Protein AF-A0A933TCG8-F1 (afdb_monomer)

Radius of gyration: 51.06 Å; Cα contacts (8 Å, |Δi|>4): 301; c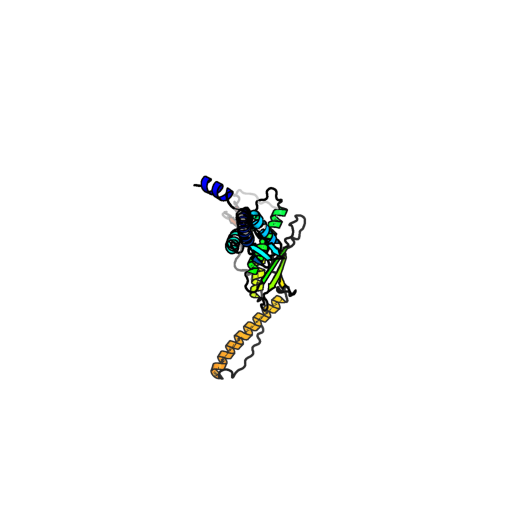hains: 1; bounding box: 97×64×185 Å

Nearest PDB structures (foldseek):
  8wkq-assembly1_UI  TM=6.094E-01  e=8.989E-19  Salmonella enterica subsp. enterica serovar Typhimurium str. LT2
  7cgo-assembly1_Da  TM=9.514E-01  e=3.133E-13  Salmonella enterica subsp. enterica serovar Typhimurium str. LT2
  8wkq-assembly1_WO  TM=9.595E-01  e=6.129E-12  Salmonella enterica subsp. enterica serovar Typhimurium str. LT2
  7nvg-assembly1_B1  TM=6.850E-01  e=1.813E-14  Salmonella enterica subsp. enterica serovar Typhimurium
  7cik-assembly1_B  TM=5.558E-01  e=2.446E-13  Aquifex aeolicus VF5

Sequence (328 aa):
MAADIIENIKAWPLKRKLSLVFVILLSVALMSGIMLWSQRLDFQVLYSNLGQEDAGQVVTKLKEMKIPYKVEGNIIYVPSNRVYELRLELAAQGIPQGGGVGFEIFDKTQIGVTEFVQRLNYIRAIQGELTRTIRQLSEVEQARVHIAIPERTIFTEKEEKPTASIVLKLRAGRVLNQGQIGGIVHLVSSSVEGLQPQNITVIDNMGNLLSMPAAGDAVADSKQLEYQKSVDKEYESKLQSMLEGIVGRGKAIIRVATKINFTQIERTEEKFDPDTIAVKNEQRTQEKSIGASTGGVPGVLSNQPGQQPAQTGGSSPLSQRQSENINY

Solvent-accessible surface area (backbone atoms only — not comparable to full-atom values): 20193 Å² total; per-residue (Å²): 112,76,67,62,54,56,55,57,59,68,72,47,60,70,69,59,51,52,49,51,53,50,51,51,54,49,49,52,51,49,53,52,50,52,56,63,61,70,64,68,75,56,69,35,78,64,49,68,82,48,53,74,66,42,46,50,52,53,51,52,49,36,55,74,70,69,49,72,70,48,77,58,91,50,32,37,28,28,43,58,92,44,40,69,60,49,51,53,56,35,47,75,69,50,45,68,62,77,75,63,64,29,65,70,68,66,75,60,83,68,86,87,72,50,72,69,56,53,51,53,51,51,53,43,13,51,30,17,47,52,19,52,58,56,33,68,39,90,51,34,68,41,51,44,49,47,77,50,74,66,83,91,56,98,86,53,95,69,81,72,68,29,37,35,43,35,44,33,34,61,37,92,96,51,79,84,51,71,68,56,51,51,49,53,43,49,56,54,26,74,74,36,88,76,28,48,60,68,43,42,44,35,30,38,78,88,72,47,74,71,47,76,57,70,53,89,54,69,52,59,52,52,52,50,51,51,50,46,52,53,53,23,52,52,51,32,52,53,54,47,60,60,48,31,77,74,68,37,82,88,69,73,87,76,86,58,85,74,89,80,82,85,78,84,81,86,81,88,84,85,83,83,67,87,82,66,78,76,69,60,67,48,79,49,76,51,75,54,76,69,71,88,82,82,83,75,83,90,54,87,80,81,78,56,92,90,69,84,76,84,85,71,95,69,84,79,68,64,70,54,75,50,78,48,79,49,76,106

Structure (mmCIF, N/CA/C/O backbone):
data_AF-A0A933TCG8-F1
#
_entry.id   AF-A0A933TCG8-F1
#
loop_
_atom_site.group_PDB
_atom_site.id
_atom_site.type_symbol
_atom_site.label_atom_id
_atom_site.label_alt_id
_atom_site.label_comp_id
_atom_site.label_asym_id
_atom_site.label_entity_id
_atom_site.label_seq_id
_atom_site.pdbx_PDB_ins_code
_atom_site.Cartn_x
_atom_site.Cartn_y
_atom_site.Cartn_z
_atom_site.occupancy
_atom_site.B_iso_or_equiv
_atom_site.auth_seq_id
_atom_site.auth_comp_id
_atom_site.auth_asym_id
_atom_site.auth_atom_id
_atom_site.pdbx_PDB_model_num
ATOM 1 N N . MET A 1 1 ? 59.584 -12.322 -57.882 1.00 54.41 1 MET A N 1
ATOM 2 C CA . MET A 1 1 ? 58.159 -12.724 -57.799 1.00 54.41 1 MET A CA 1
ATOM 3 C C . MET A 1 1 ? 57.195 -11.544 -57.750 1.00 54.41 1 MET A C 1
ATOM 5 O O . MET A 1 1 ? 56.401 -11.447 -58.669 1.00 54.41 1 MET A O 1
ATOM 9 N N . ALA A 1 2 ? 57.226 -10.632 -56.765 1.00 53.91 2 ALA A N 1
ATOM 10 C CA . ALA A 1 2 ? 56.310 -9.473 -56.777 1.00 53.91 2 ALA A CA 1
ATOM 11 C C . ALA A 1 2 ? 56.653 -8.432 -57.869 1.00 53.91 2 ALA A C 1
ATOM 13 O O . ALA A 1 2 ? 55.753 -7.864 -58.480 1.00 53.91 2 ALA A O 1
ATOM 14 N N . ALA A 1 3 ? 57.945 -8.227 -58.156 1.00 57.34 3 ALA A N 1
ATOM 15 C CA . ALA A 1 3 ? 58.404 -7.301 -59.197 1.00 57.34 3 ALA A CA 1
ATOM 16 C C . ALA A 1 3 ? 58.059 -7.780 -60.625 1.00 57.34 3 ALA A C 1
ATOM 18 O O . ALA A 1 3 ? 57.578 -6.987 -61.432 1.00 57.34 3 ALA A O 1
ATOM 19 N N . ASP A 1 4 ? 58.187 -9.085 -60.897 1.00 58.81 4 ASP A N 1
ATOM 20 C CA . ASP A 1 4 ? 57.898 -9.687 -62.213 1.00 58.81 4 ASP A CA 1
ATOM 21 C C . ASP A 1 4 ? 56.414 -9.575 -62.605 1.00 58.81 4 ASP A C 1
ATOM 23 O O . ASP A 1 4 ? 56.064 -9.432 -63.776 1.00 58.81 4 ASP A O 1
ATOM 27 N N . ILE A 1 5 ? 55.516 -9.598 -61.615 1.00 61.19 5 ILE A N 1
ATOM 28 C CA . ILE A 1 5 ? 54.070 -9.454 -61.826 1.00 61.19 5 ILE A CA 1
ATOM 29 C C . ILE A 1 5 ? 53.731 -8.016 -62.253 1.00 61.19 5 ILE A C 1
ATOM 31 O O . ILE A 1 5 ? 52.882 -7.813 -63.120 1.00 61.19 5 ILE A O 1
ATOM 35 N N . ILE A 1 6 ? 54.421 -7.016 -61.698 1.00 63.69 6 ILE A N 1
ATOM 36 C CA . ILE A 1 6 ? 54.181 -5.594 -61.988 1.00 63.69 6 ILE A CA 1
ATOM 37 C C . ILE A 1 6 ? 54.679 -5.226 -63.396 1.00 63.69 6 ILE A C 1
ATOM 39 O O . ILE A 1 6 ? 53.997 -4.488 -64.114 1.00 63.69 6 ILE A O 1
ATOM 43 N N . GLU A 1 7 ? 55.816 -5.777 -63.835 1.00 63.31 7 GLU A N 1
ATOM 44 C CA . GLU A 1 7 ? 56.313 -5.593 -65.208 1.00 63.31 7 GLU A CA 1
ATOM 45 C C . GLU A 1 7 ? 55.416 -6.269 -66.253 1.00 63.31 7 GLU A C 1
ATOM 47 O O . GLU A 1 7 ? 55.088 -5.658 -67.275 1.00 63.31 7 GLU A O 1
ATOM 52 N N . ASN A 1 8 ? 54.918 -7.476 -65.967 1.00 63.00 8 ASN A N 1
ATOM 53 C CA . ASN A 1 8 ? 54.029 -8.206 -66.873 1.00 63.00 8 ASN A CA 1
ATOM 54 C C . ASN A 1 8 ? 52.657 -7.511 -67.032 1.00 63.00 8 ASN A C 1
ATOM 56 O O . ASN A 1 8 ? 52.091 -7.465 -68.124 1.00 63.00 8 ASN A O 1
ATOM 60 N N . ILE A 1 9 ? 52.158 -6.857 -65.975 1.00 59.84 9 ILE A N 1
ATOM 61 C CA . ILE A 1 9 ? 50.949 -6.013 -66.023 1.00 59.84 9 ILE A CA 1
ATOM 62 C C . ILE A 1 9 ? 51.174 -4.758 -66.885 1.00 59.84 9 ILE A C 1
ATOM 64 O O . ILE A 1 9 ? 50.248 -4.280 -67.548 1.00 59.84 9 ILE A O 1
ATOM 68 N N . LYS A 1 10 ? 52.403 -4.223 -66.939 1.00 63.19 10 LYS A N 1
ATOM 69 C CA . LYS A 1 10 ? 52.748 -3.037 -67.741 1.00 63.19 10 LYS A CA 1
ATOM 70 C C . LYS A 1 10 ? 52.840 -3.338 -69.245 1.00 63.19 10 LYS A C 1
ATOM 72 O O . LYS A 1 10 ? 52.592 -2.424 -70.033 1.00 63.19 10 LYS A O 1
ATOM 77 N N . ALA A 1 11 ? 53.079 -4.586 -69.647 1.00 66.94 11 ALA A N 1
ATOM 78 C CA . ALA A 1 11 ? 53.127 -5.022 -71.049 1.00 66.94 11 ALA A CA 1
ATOM 79 C C . ALA A 1 11 ? 51.745 -5.316 -71.678 1.00 66.94 11 ALA A C 1
ATOM 81 O O . ALA A 1 11 ? 51.647 -5.599 -72.872 1.00 66.94 11 ALA A O 1
ATOM 82 N N . TRP A 1 12 ? 50.653 -5.252 -70.906 1.00 69.00 12 TRP A N 1
ATOM 83 C CA . TRP A 1 12 ? 49.318 -5.587 -71.411 1.00 69.00 12 TRP A CA 1
ATOM 84 C C . TRP A 1 12 ? 48.666 -4.475 -72.251 1.00 69.00 12 TRP A C 1
ATOM 86 O O . TRP A 1 12 ? 48.830 -3.287 -71.940 1.00 69.00 12 TRP A O 1
ATOM 96 N N . PRO A 1 13 ? 47.866 -4.841 -73.279 1.00 75.00 13 PRO A N 1
ATOM 97 C CA . PRO A 1 13 ? 47.115 -3.883 -74.085 1.00 75.00 13 PRO A CA 1
ATOM 98 C C . PRO A 1 13 ? 46.191 -3.049 -73.192 1.00 75.00 13 PRO A C 1
ATOM 100 O O . PRO A 1 13 ? 45.610 -3.571 -72.239 1.00 75.00 13 PRO A O 1
ATOM 103 N N . LEU A 1 14 ? 46.021 -1.762 -73.518 1.00 72.31 14 LEU A N 1
ATOM 104 C CA . LEU A 1 14 ? 45.307 -0.772 -72.692 1.00 72.31 14 LEU A CA 1
ATOM 105 C C . LEU A 1 14 ? 43.940 -1.276 -72.178 1.00 72.31 14 LEU A C 1
ATOM 107 O O . LEU A 1 14 ? 43.574 -1.036 -71.031 1.00 72.31 14 LEU A O 1
ATOM 111 N N . LYS A 1 15 ? 43.230 -2.059 -73.005 1.00 75.81 15 LYS A N 1
ATOM 112 C CA . LYS A 1 15 ? 41.932 -2.678 -72.689 1.00 75.81 15 LYS A CA 1
ATOM 113 C C . LYS A 1 15 ? 41.989 -3.670 -71.512 1.00 75.81 15 LYS A C 1
ATOM 115 O O . LYS A 1 15 ? 41.073 -3.680 -70.699 1.00 75.81 15 LYS A O 1
ATOM 120 N N . ARG A 1 16 ? 43.063 -4.466 -71.384 1.00 75.38 16 ARG A N 1
ATOM 121 C CA . ARG A 1 16 ? 43.252 -5.435 -70.279 1.00 75.38 16 ARG A CA 1
ATOM 122 C C . ARG A 1 16 ? 43.656 -4.762 -68.964 1.00 75.38 16 ARG A C 1
ATOM 124 O O . ARG A 1 16 ? 43.291 -5.237 -67.895 1.00 75.38 16 ARG A O 1
ATOM 131 N N . LYS A 1 17 ? 44.374 -3.636 -69.028 1.00 76.50 17 LYS A N 1
ATOM 132 C CA . LYS A 1 17 ? 44.676 -2.816 -67.841 1.00 76.50 17 LYS A CA 1
ATOM 133 C C . LYS A 1 17 ? 43.412 -2.154 -67.294 1.00 76.50 17 LYS A C 1
ATOM 135 O O . LYS A 1 17 ? 43.170 -2.213 -66.093 1.00 76.50 17 LYS A O 1
ATOM 140 N N . LEU A 1 18 ? 42.581 -1.596 -68.180 1.00 80.19 18 LEU A N 1
ATOM 141 C CA . LEU A 1 18 ? 41.300 -1.001 -67.794 1.00 80.19 18 LEU A CA 1
ATOM 142 C C . LEU A 1 18 ? 40.348 -2.041 -67.181 1.00 80.19 18 LEU A C 1
ATOM 144 O O . LEU A 1 18 ? 39.716 -1.757 -66.168 1.00 80.19 18 LEU A O 1
ATOM 148 N N . SER A 1 19 ? 40.283 -3.256 -67.745 1.00 80.56 19 SER A N 1
ATOM 149 C CA . SER A 1 19 ? 39.438 -4.325 -67.197 1.00 80.56 19 SER A CA 1
ATOM 150 C C . SER A 1 19 ? 39.900 -4.787 -65.815 1.00 80.56 19 SER A C 1
ATOM 152 O O . SER A 1 19 ? 39.065 -5.060 -64.962 1.00 80.56 19 SER A O 1
ATOM 154 N N . LEU A 1 20 ? 41.212 -4.854 -65.563 1.00 84.50 20 LEU A N 1
ATOM 155 C CA . LEU A 1 20 ? 41.735 -5.288 -64.266 1.00 84.50 20 LEU A CA 1
ATOM 156 C C . LEU A 1 20 ? 41.499 -4.230 -63.177 1.00 84.50 20 LEU A C 1
ATOM 158 O O . LEU A 1 20 ? 41.064 -4.575 -62.081 1.00 84.50 20 LEU A O 1
ATOM 162 N N . VAL A 1 21 ? 41.680 -2.942 -63.497 1.00 85.88 21 VAL A N 1
ATOM 163 C CA . VAL A 1 21 ? 41.313 -1.840 -62.590 1.00 85.88 21 VAL A CA 1
ATOM 164 C C . VAL A 1 21 ? 39.813 -1.861 -62.295 1.00 85.88 21 VAL A C 1
ATOM 166 O O . VAL A 1 21 ? 39.433 -1.757 -61.134 1.00 85.88 21 VAL A O 1
ATOM 169 N N . PHE A 1 22 ? 38.963 -2.069 -63.306 1.00 88.75 22 PHE A N 1
ATOM 170 C CA . PHE A 1 22 ? 37.513 -2.168 -63.120 1.00 88.75 22 PHE A CA 1
ATOM 171 C C . PHE A 1 22 ? 37.116 -3.335 -62.205 1.00 88.75 22 PHE A C 1
ATOM 173 O O . PHE A 1 22 ? 36.293 -3.152 -61.314 1.00 88.75 22 PHE A O 1
ATOM 180 N N . VAL A 1 23 ? 37.731 -4.512 -62.367 1.00 90.25 23 VAL A N 1
ATOM 181 C CA . VAL A 1 23 ? 37.466 -5.686 -61.515 1.00 90.25 23 VAL A CA 1
ATOM 182 C C . VAL A 1 23 ? 37.888 -5.439 -60.065 1.00 90.25 23 VAL A C 1
ATOM 184 O O . VAL A 1 23 ? 37.140 -5.783 -59.153 1.00 90.25 23 VAL A O 1
ATOM 187 N N . ILE A 1 24 ? 39.040 -4.802 -59.831 1.00 89.25 24 ILE A N 1
ATOM 188 C CA . ILE A 1 24 ? 39.478 -4.441 -58.473 1.00 89.25 24 ILE A CA 1
ATOM 189 C C . ILE A 1 24 ? 38.512 -3.429 -57.849 1.00 89.25 24 ILE A C 1
ATOM 191 O O . ILE A 1 24 ? 38.095 -3.601 -56.706 1.00 89.25 24 ILE A O 1
ATOM 195 N N . LEU A 1 25 ? 38.111 -2.402 -58.600 1.00 92.38 25 LEU A N 1
ATOM 196 C CA . LEU A 1 25 ? 37.200 -1.364 -58.114 1.00 92.38 25 LEU A CA 1
ATOM 197 C C . LEU A 1 25 ? 35.809 -1.941 -57.805 1.00 92.38 25 LEU A C 1
ATOM 199 O O . LEU A 1 25 ? 35.230 -1.626 -56.769 1.00 92.38 25 LEU A O 1
ATOM 203 N N . LEU A 1 26 ? 35.316 -2.859 -58.644 1.00 92.75 26 LEU A N 1
ATOM 204 C CA . LEU A 1 26 ? 34.067 -3.592 -58.429 1.00 92.75 26 LEU A CA 1
ATOM 205 C C . LEU A 1 26 ? 34.149 -4.524 -57.210 1.00 92.75 26 LEU A C 1
ATOM 207 O O . LEU A 1 26 ? 33.210 -4.586 -56.424 1.00 92.75 26 LEU A O 1
ATOM 211 N N . SER A 1 27 ? 35.277 -5.214 -57.024 1.00 91.12 27 SER A N 1
ATOM 212 C CA . SER A 1 27 ? 35.544 -6.064 -55.857 1.00 91.12 27 SER A CA 1
ATOM 213 C C . SER A 1 27 ? 35.531 -5.256 -54.561 1.00 91.12 27 SER A C 1
ATOM 215 O O . SER A 1 27 ? 34.900 -5.660 -53.587 1.00 91.12 27 SER A O 1
ATOM 217 N N . VAL A 1 28 ? 36.207 -4.104 -54.541 1.00 92.69 28 VAL A N 1
ATOM 218 C CA . VAL A 1 28 ? 36.216 -3.209 -53.375 1.00 92.69 28 VAL A CA 1
ATOM 219 C C . VAL A 1 28 ? 34.812 -2.660 -53.118 1.00 92.69 28 VAL A C 1
ATOM 221 O O . VAL A 1 28 ? 34.356 -2.693 -51.980 1.00 92.69 28 VAL A O 1
ATOM 224 N N . ALA A 1 29 ? 34.084 -2.250 -54.161 1.00 91.75 29 ALA A N 1
ATOM 225 C CA . ALA A 1 29 ? 32.706 -1.778 -54.032 1.00 91.75 29 ALA A CA 1
ATOM 226 C C . ALA A 1 29 ? 31.753 -2.861 -53.491 1.00 91.75 29 ALA A C 1
ATOM 228 O O . ALA A 1 29 ? 30.934 -2.570 -52.620 1.00 91.75 29 ALA A O 1
ATOM 229 N N . LEU A 1 30 ? 31.881 -4.111 -53.949 1.00 92.25 30 LEU A N 1
ATOM 230 C CA . LEU A 1 30 ? 31.107 -5.250 -53.443 1.00 92.25 30 LEU A CA 1
ATOM 231 C C . LEU A 1 30 ? 31.452 -5.575 -51.988 1.00 92.25 30 LEU A C 1
ATOM 233 O O . LEU A 1 30 ? 30.547 -5.748 -51.175 1.00 92.25 30 LEU A O 1
ATOM 237 N N . MET A 1 31 ? 32.741 -5.605 -51.638 1.00 89.06 31 MET A N 1
ATOM 238 C CA . MET A 1 31 ? 33.195 -5.855 -50.268 1.00 89.06 31 MET A CA 1
ATOM 239 C C . MET A 1 31 ? 32.680 -4.771 -49.310 1.00 89.06 31 MET A C 1
ATOM 241 O O . MET A 1 31 ? 32.126 -5.084 -48.257 1.00 89.06 31 MET A O 1
ATOM 245 N N . SER A 1 32 ? 32.788 -3.495 -49.695 1.00 87.62 32 SER A N 1
ATOM 246 C CA . SER A 1 32 ? 32.231 -2.375 -48.931 1.00 87.62 32 SER A CA 1
ATOM 247 C C . SER A 1 32 ? 30.706 -2.440 -48.846 1.00 87.62 32 SER A C 1
ATOM 249 O O . SER A 1 32 ? 30.150 -2.191 -47.780 1.00 87.62 32 SER A O 1
ATOM 251 N N . GLY A 1 33 ? 30.023 -2.826 -49.928 1.00 87.06 33 GLY A N 1
ATOM 252 C CA . GLY A 1 33 ? 28.572 -3.005 -49.947 1.00 87.06 33 GLY A CA 1
ATOM 253 C C . GLY A 1 33 ? 28.099 -4.074 -48.961 1.00 87.06 33 GLY A C 1
ATOM 254 O O . GLY A 1 33 ? 27.183 -3.824 -48.180 1.00 87.06 33 GLY A O 1
ATOM 255 N N . ILE A 1 34 ? 28.766 -5.230 -48.930 1.00 85.25 34 ILE A N 1
ATOM 256 C CA . ILE A 1 34 ? 28.463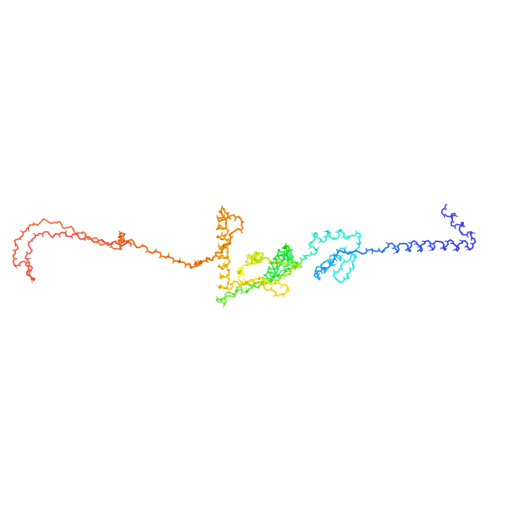 -6.326 -47.995 1.00 85.25 34 ILE A CA 1
ATOM 257 C C . ILE A 1 34 ? 28.760 -5.904 -46.553 1.00 85.25 34 ILE A C 1
ATOM 259 O O . ILE A 1 34 ? 27.958 -6.162 -45.655 1.00 85.25 34 ILE A O 1
ATOM 263 N N . MET A 1 35 ? 29.874 -5.208 -46.323 1.00 82.12 35 MET A N 1
ATOM 264 C CA . MET A 1 35 ? 30.260 -4.753 -44.989 1.00 82.12 35 MET A CA 1
ATOM 265 C C . MET A 1 35 ? 29.284 -3.709 -44.428 1.00 82.12 35 MET A C 1
ATOM 267 O O . MET A 1 35 ? 28.939 -3.770 -43.252 1.00 82.12 35 MET A O 1
ATOM 271 N N . LEU A 1 36 ? 28.780 -2.801 -45.269 1.00 79.31 36 LEU A N 1
ATOM 272 C CA . LEU A 1 36 ? 27.744 -1.836 -44.887 1.00 79.31 36 LEU A CA 1
ATOM 273 C C . LEU A 1 36 ? 26.382 -2.504 -44.668 1.00 79.31 36 LEU A C 1
ATOM 275 O O . LEU A 1 36 ? 25.628 -2.095 -43.786 1.00 79.31 36 LEU A O 1
ATOM 279 N N . TRP A 1 37 ? 26.059 -3.548 -45.435 1.00 74.75 37 TRP A N 1
ATOM 280 C CA . TRP A 1 37 ? 24.807 -4.286 -45.262 1.00 74.75 37 TRP A CA 1
ATOM 281 C C . TRP A 1 37 ? 24.807 -5.138 -43.985 1.00 74.75 37 TRP A C 1
ATOM 283 O O . TRP A 1 37 ? 23.790 -5.215 -43.299 1.00 74.75 37 TRP A O 1
ATOM 293 N N . SER A 1 38 ? 25.966 -5.685 -43.608 1.00 71.81 38 SER A N 1
ATOM 294 C CA . SER A 1 38 ? 26.150 -6.488 -42.393 1.00 71.81 38 SER A CA 1
ATOM 295 C C . SER A 1 38 ? 26.120 -5.681 -41.086 1.00 71.81 38 SER A C 1
ATOM 297 O O . SER A 1 38 ? 26.077 -6.280 -40.015 1.00 71.81 38 SER A O 1
ATOM 299 N N . GLN A 1 39 ? 26.153 -4.346 -41.136 1.00 67.69 39 GLN A N 1
ATOM 300 C CA . GLN A 1 39 ? 26.143 -3.483 -39.944 1.00 67.69 39 GLN A CA 1
ATOM 301 C C . GLN A 1 39 ? 24.739 -3.062 -39.484 1.00 67.69 39 GLN A C 1
ATOM 303 O O . GLN A 1 39 ? 24.609 -2.214 -38.599 1.00 67.69 39 GLN A O 1
ATOM 308 N N . ARG A 1 40 ? 23.667 -3.626 -40.053 1.00 68.06 40 ARG A N 1
ATOM 309 C CA . ARG A 1 40 ? 22.313 -3.360 -39.554 1.00 68.06 40 ARG A CA 1
ATOM 310 C C . ARG A 1 40 ? 22.143 -4.020 -38.185 1.00 68.06 40 ARG A C 1
ATOM 312 O O . ARG A 1 40 ? 22.002 -5.231 -38.082 1.00 68.06 40 ARG A O 1
ATOM 319 N N . LEU A 1 41 ? 22.204 -3.205 -37.134 1.00 67.44 41 LEU A N 1
ATOM 320 C CA . LEU A 1 41 ? 21.827 -3.608 -35.784 1.00 67.44 41 LEU A CA 1
ATOM 321 C C . LEU A 1 41 ? 20.327 -3.900 -35.782 1.00 67.44 41 LEU A C 1
ATOM 323 O O . LEU A 1 41 ? 19.518 -2.980 -35.900 1.00 67.44 41 LEU A O 1
ATOM 327 N N . ASP A 1 42 ? 19.966 -5.173 -35.655 1.00 82.50 42 ASP A N 1
ATOM 328 C CA . ASP A 1 42 ? 18.588 -5.553 -35.373 1.00 82.50 42 ASP A CA 1
ATOM 329 C C . ASP A 1 42 ? 18.245 -5.110 -33.951 1.00 82.50 42 ASP A C 1
ATOM 331 O O . ASP A 1 42 ? 18.972 -5.397 -32.997 1.00 82.50 42 ASP A O 1
ATOM 335 N N . PHE A 1 43 ? 17.152 -4.365 -33.824 1.00 87.81 43 PHE A N 1
ATOM 336 C CA . PHE A 1 43 ? 16.662 -3.850 -32.555 1.00 87.81 43 PHE A CA 1
ATOM 337 C C . PHE A 1 43 ? 15.484 -4.694 -32.081 1.00 87.81 43 PHE A C 1
ATOM 339 O O . PHE A 1 43 ? 14.527 -4.921 -32.818 1.00 87.81 43 PHE A O 1
ATOM 346 N N . GLN A 1 44 ? 15.528 -5.105 -30.820 1.00 88.88 44 GLN A N 1
ATOM 347 C CA . GLN A 1 44 ? 14.478 -5.869 -30.167 1.00 88.88 44 GLN A CA 1
ATOM 348 C C . GLN A 1 44 ? 14.055 -5.173 -28.870 1.00 88.88 44 GLN A C 1
ATOM 350 O O . GLN A 1 44 ? 14.831 -4.459 -28.234 1.00 88.88 44 GLN A O 1
ATOM 355 N N . VAL A 1 45 ? 12.790 -5.362 -28.491 1.00 90.25 45 VAL A N 1
ATOM 356 C CA . VAL A 1 45 ? 12.200 -4.751 -27.296 1.00 90.25 45 VAL A CA 1
ATOM 357 C C . VAL A 1 45 ? 12.897 -5.264 -26.035 1.00 90.25 45 VAL A C 1
ATOM 359 O O . VAL A 1 45 ? 12.819 -6.450 -25.706 1.00 90.25 45 VAL A O 1
ATOM 362 N N . LEU A 1 46 ? 13.525 -4.352 -25.294 1.00 87.62 46 LEU A N 1
ATOM 363 C CA . LEU A 1 46 ? 14.086 -4.625 -23.976 1.00 87.62 46 LEU A CA 1
ATOM 364 C C . LEU A 1 46 ? 12.976 -4.630 -22.922 1.00 87.62 46 LEU A C 1
ATOM 366 O O . LEU A 1 46 ? 12.750 -5.656 -22.279 1.00 87.62 46 LEU A O 1
ATOM 370 N N . TYR A 1 47 ? 12.244 -3.519 -22.820 1.00 85.69 47 TYR A N 1
ATOM 371 C CA . TYR A 1 47 ? 11.103 -3.335 -21.925 1.00 85.69 47 TYR A CA 1
ATOM 372 C C . TYR A 1 47 ? 9.955 -2.632 -22.652 1.00 85.69 47 TYR A C 1
ATOM 374 O O . TYR A 1 47 ? 10.173 -1.805 -23.539 1.00 85.69 47 TYR A O 1
ATOM 382 N N . SER A 1 48 ? 8.731 -2.957 -22.242 1.00 80.94 48 SER A N 1
ATOM 383 C CA . SER A 1 48 ? 7.497 -2.334 -22.719 1.00 80.94 48 SER A CA 1
ATOM 384 C C . SER A 1 48 ? 6.654 -1.894 -21.526 1.00 80.94 48 SER A C 1
ATOM 386 O O . SER A 1 48 ? 6.751 -2.489 -20.453 1.00 80.94 48 SER A O 1
ATOM 388 N N . ASN A 1 49 ? 5.839 -0.855 -21.718 1.00 73.44 49 ASN A N 1
ATOM 389 C CA . ASN A 1 49 ? 4.925 -0.328 -20.701 1.00 73.44 49 ASN A CA 1
ATOM 390 C C . ASN A 1 49 ? 5.619 0.164 -19.411 1.00 73.44 49 ASN A C 1
ATOM 392 O O . ASN A 1 49 ? 5.078 0.035 -18.314 1.00 73.44 49 ASN A O 1
ATOM 396 N N . LEU A 1 50 ? 6.824 0.727 -19.539 1.00 76.00 50 LEU A N 1
ATOM 397 C CA . LEU A 1 50 ? 7.523 1.358 -18.417 1.00 76.00 50 LEU A CA 1
ATOM 398 C C . LEU A 1 50 ? 6.846 2.675 -18.021 1.00 76.00 50 LEU A C 1
ATOM 400 O O . LEU A 1 50 ? 6.358 3.401 -18.884 1.00 76.00 50 LEU A O 1
ATOM 404 N N . GLY A 1 51 ? 6.856 3.018 -16.730 1.00 76.00 51 GLY A N 1
ATOM 405 C CA . GLY A 1 51 ? 6.570 4.390 -16.301 1.00 76.00 51 GLY A CA 1
ATOM 406 C C . GLY A 1 51 ? 7.646 5.352 -16.822 1.00 76.00 51 GLY A C 1
ATOM 407 O O . GLY A 1 51 ? 8.780 4.936 -17.044 1.00 76.00 51 GLY A O 1
ATOM 408 N N . GLN A 1 52 ? 7.319 6.637 -17.011 1.00 78.44 52 GLN A N 1
ATOM 409 C CA . GLN A 1 52 ? 8.283 7.634 -17.520 1.00 78.44 52 GLN A CA 1
ATOM 410 C C . GLN A 1 52 ? 9.568 7.705 -16.681 1.00 78.44 52 GLN A C 1
ATOM 412 O O . GLN A 1 52 ? 10.656 7.861 -17.232 1.00 78.44 52 GLN A O 1
ATOM 417 N N . GLU A 1 53 ? 9.448 7.549 -15.363 1.00 77.88 53 GLU A N 1
ATOM 418 C CA . GLU A 1 53 ? 10.581 7.555 -14.438 1.00 77.88 53 GLU A CA 1
ATOM 419 C C . GLU A 1 53 ? 11.487 6.327 -14.627 1.00 77.88 53 GLU A C 1
ATOM 421 O O . GLU A 1 53 ? 12.693 6.478 -14.829 1.00 77.88 53 GLU A O 1
ATOM 426 N N . ASP A 1 54 ? 10.906 5.123 -14.681 1.00 81.62 54 ASP A N 1
ATOM 427 C CA . ASP A 1 54 ? 11.646 3.881 -14.943 1.00 81.62 54 ASP A CA 1
ATOM 428 C C . ASP A 1 54 ? 12.296 3.896 -16.339 1.00 81.62 54 ASP A C 1
ATOM 430 O O . ASP A 1 54 ? 13.447 3.488 -16.502 1.00 81.62 54 ASP A O 1
ATOM 434 N N . ALA A 1 55 ? 11.595 4.416 -17.354 1.00 85.00 55 ALA A N 1
ATOM 435 C CA . ALA A 1 55 ? 12.138 4.569 -18.701 1.00 85.00 55 ALA A CA 1
ATOM 436 C C . ALA A 1 55 ? 13.358 5.506 -18.720 1.00 85.00 55 ALA A C 1
ATOM 438 O O . ALA A 1 55 ? 14.359 5.198 -19.370 1.00 85.00 55 ALA A O 1
ATOM 439 N N . GLY A 1 56 ? 13.315 6.610 -17.966 1.00 87.00 56 GLY A N 1
ATOM 440 C CA . GLY A 1 56 ? 14.443 7.530 -17.813 1.00 87.00 56 GLY A CA 1
ATOM 441 C C . GLY A 1 56 ? 15.663 6.883 -17.151 1.00 87.00 56 GLY A C 1
ATOM 442 O O . GLY A 1 56 ? 16.792 7.077 -17.615 1.00 87.00 56 GLY A O 1
ATOM 443 N N . GLN A 1 57 ? 15.454 6.068 -16.112 1.00 86.38 57 GLN A N 1
ATOM 444 C CA . GLN A 1 57 ? 16.537 5.336 -15.445 1.00 86.38 57 GLN A CA 1
ATOM 445 C C . GLN A 1 57 ? 17.176 4.292 -16.373 1.00 86.38 57 GLN A C 1
ATOM 447 O O . GLN A 1 57 ? 18.402 4.260 -16.508 1.00 86.38 57 GLN A O 1
ATOM 452 N N . VAL A 1 58 ? 16.361 3.502 -17.085 1.00 88.50 58 VAL A N 1
ATOM 453 C CA . VAL A 1 58 ? 16.844 2.518 -18.071 1.00 88.50 58 VAL A CA 1
ATOM 454 C C . VAL A 1 58 ? 17.663 3.205 -19.168 1.00 88.50 58 VAL A C 1
ATOM 456 O O . VAL A 1 58 ? 18.767 2.762 -19.478 1.00 88.50 58 VAL A O 1
ATOM 459 N N . VAL A 1 59 ? 17.174 4.315 -19.731 1.00 91.19 59 VAL A N 1
ATOM 460 C CA . VAL A 1 59 ? 17.890 5.069 -20.777 1.00 91.19 59 VAL A CA 1
ATOM 461 C C . VAL A 1 59 ? 19.214 5.637 -20.264 1.00 91.19 59 VAL A C 1
ATOM 463 O O . VAL A 1 59 ? 20.226 5.558 -20.963 1.00 91.19 59 VAL A O 1
ATOM 466 N N . THR A 1 60 ? 19.233 6.178 -19.044 1.00 91.38 60 THR A N 1
ATOM 467 C CA . THR A 1 60 ? 20.458 6.706 -18.424 1.00 91.38 60 THR A CA 1
ATOM 468 C C . THR A 1 60 ? 21.504 5.606 -18.291 1.00 91.38 60 THR A C 1
ATOM 470 O O . THR A 1 60 ? 22.648 5.793 -18.707 1.00 91.38 60 THR A O 1
ATOM 473 N N . LYS A 1 61 ? 21.099 4.418 -17.827 1.00 90.25 61 LYS A N 1
ATOM 474 C CA . LYS A 1 61 ? 22.010 3.284 -17.687 1.00 90.25 61 LYS A CA 1
ATOM 475 C C . LYS A 1 61 ? 22.498 2.744 -19.029 1.00 90.25 61 LYS A C 1
ATOM 477 O O . LYS A 1 61 ? 23.693 2.514 -19.197 1.00 90.25 61 LYS A O 1
ATOM 482 N N . LEU A 1 62 ? 21.615 2.612 -20.020 1.00 91.56 62 LEU A N 1
ATOM 483 C CA . LEU A 1 62 ? 22.006 2.221 -21.381 1.00 91.56 62 LEU A CA 1
ATOM 484 C C . LEU A 1 62 ? 23.015 3.210 -21.987 1.00 91.56 62 LEU A C 1
ATOM 486 O O . LEU A 1 62 ? 23.957 2.793 -22.666 1.00 91.56 62 LEU A O 1
ATOM 490 N N . LYS A 1 63 ? 22.867 4.511 -21.696 1.00 92.75 63 LYS A N 1
ATOM 491 C CA . LYS A 1 63 ? 23.808 5.559 -22.111 1.00 92.75 63 LYS A CA 1
ATOM 492 C C . LYS A 1 63 ? 25.161 5.443 -21.400 1.00 92.75 63 LYS A C 1
ATOM 494 O O . LYS A 1 63 ? 26.186 5.569 -22.067 1.00 92.75 63 LYS A O 1
ATOM 499 N N . GLU A 1 64 ? 25.183 5.170 -20.094 1.00 92.88 64 GLU A N 1
ATOM 500 C CA . GLU A 1 64 ? 26.418 4.908 -19.332 1.00 92.88 64 GLU A CA 1
ATOM 501 C C . GLU A 1 64 ? 27.182 3.697 -19.881 1.00 92.88 64 GLU A C 1
ATOM 503 O O . GLU A 1 64 ? 28.395 3.763 -20.079 1.00 92.88 64 GLU A O 1
ATOM 508 N N . MET A 1 65 ? 26.460 2.621 -20.202 1.00 89.94 65 MET A N 1
ATOM 509 C CA . MET A 1 65 ? 27.017 1.392 -20.781 1.00 89.94 65 MET A CA 1
ATOM 510 C C . MET A 1 65 ? 27.385 1.537 -22.269 1.00 89.94 65 MET A C 1
ATOM 512 O O . MET A 1 65 ? 27.917 0.603 -22.868 1.00 89.94 65 MET A O 1
ATOM 516 N N . LYS A 1 66 ? 27.128 2.708 -22.875 1.00 91.12 66 LYS A N 1
ATOM 517 C CA . LYS A 1 66 ? 27.369 3.020 -24.297 1.00 91.12 66 LYS A CA 1
ATOM 518 C C . LYS A 1 66 ? 26.684 2.043 -25.256 1.00 91.12 66 LYS A C 1
ATOM 520 O O . LYS A 1 66 ? 27.218 1.714 -26.315 1.00 91.12 66 LYS A O 1
ATOM 525 N N . ILE A 1 67 ? 25.493 1.584 -24.891 1.00 90.19 67 ILE A N 1
ATOM 526 C CA . ILE A 1 67 ? 24.719 0.648 -25.701 1.00 90.19 67 ILE A CA 1
ATOM 527 C C . ILE A 1 67 ? 23.792 1.451 -26.610 1.00 90.19 67 ILE A C 1
ATOM 529 O O . ILE A 1 67 ? 23.100 2.344 -26.121 1.00 90.19 67 ILE A O 1
ATOM 533 N N . PRO A 1 68 ? 23.760 1.179 -27.926 1.00 89.50 68 PRO A N 1
ATOM 534 C CA . PRO A 1 68 ? 22.827 1.854 -28.814 1.00 89.50 68 PRO A CA 1
ATOM 535 C C . PRO A 1 68 ? 21.396 1.475 -28.424 1.00 89.50 68 PRO A C 1
ATOM 537 O O . PRO A 1 68 ? 21.091 0.304 -28.217 1.00 89.50 68 PRO A O 1
ATOM 540 N N . TYR A 1 69 ? 20.510 2.459 -28.322 1.00 89.94 69 TYR A N 1
ATOM 541 C CA . TYR A 1 69 ? 19.114 2.245 -27.954 1.00 89.94 69 TYR A CA 1
ATOM 542 C C . TYR A 1 69 ? 18.196 3.104 -28.822 1.00 89.94 69 TYR A C 1
ATOM 544 O O . TYR A 1 69 ? 18.597 4.154 -29.327 1.00 89.94 69 TYR A O 1
ATOM 552 N N . LYS A 1 70 ? 16.948 2.663 -28.977 1.00 89.25 70 LYS A N 1
ATOM 553 C CA . LYS A 1 70 ? 15.873 3.429 -29.617 1.00 89.25 70 LYS A CA 1
ATOM 554 C C . LYS A 1 70 ? 14.696 3.510 -28.652 1.00 89.25 70 LYS A C 1
ATOM 556 O O . LYS A 1 70 ? 14.367 2.516 -28.012 1.00 89.25 70 LYS A O 1
ATOM 561 N N . VAL A 1 71 ? 14.070 4.677 -28.543 1.00 89.25 71 VAL A N 1
ATOM 562 C CA . VAL A 1 71 ? 12.896 4.886 -27.685 1.00 89.25 71 VAL A CA 1
ATOM 563 C C . VAL A 1 71 ? 11.709 5.248 -28.566 1.00 89.25 71 VAL A C 1
ATOM 565 O O . VAL A 1 71 ? 11.795 6.190 -29.351 1.00 89.25 71 VAL A O 1
ATOM 568 N N . GLU A 1 72 ? 10.609 4.510 -28.434 1.00 86.50 72 GLU A N 1
ATOM 569 C CA . GLU A 1 72 ? 9.320 4.845 -29.050 1.00 86.50 72 GLU A CA 1
ATOM 570 C C . GLU A 1 72 ? 8.233 4.794 -27.969 1.00 86.50 72 GLU A C 1
ATOM 572 O O . GLU A 1 72 ? 7.846 3.723 -27.499 1.00 86.50 72 GLU A O 1
ATOM 577 N N . GLY A 1 73 ? 7.757 5.963 -27.526 1.00 83.94 73 GLY A N 1
ATOM 578 C CA . GLY A 1 73 ? 6.801 6.056 -26.417 1.00 83.94 73 GLY A CA 1
ATOM 579 C C . GLY A 1 73 ? 7.360 5.453 -25.121 1.00 83.94 73 GLY A C 1
ATOM 580 O O . GLY A 1 73 ? 8.414 5.874 -24.653 1.00 83.94 73 GLY A O 1
ATOM 581 N N . ASN A 1 74 ? 6.670 4.447 -24.569 1.00 79.88 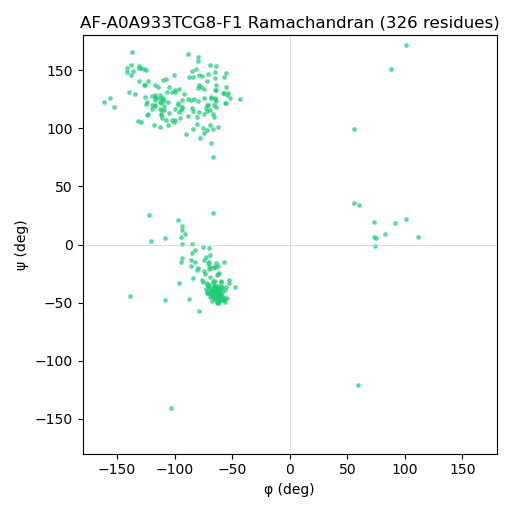74 ASN A N 1
ATOM 582 C CA . ASN A 1 74 ? 7.087 3.701 -23.367 1.00 79.88 74 ASN A CA 1
ATOM 583 C C . ASN A 1 74 ? 7.801 2.370 -23.693 1.00 79.88 74 ASN A C 1
ATOM 585 O O . ASN A 1 74 ? 7.815 1.451 -22.866 1.00 79.88 74 ASN A O 1
ATOM 589 N N . ILE A 1 75 ? 8.342 2.229 -24.907 1.00 86.94 75 ILE A N 1
ATOM 590 C CA . ILE A 1 75 ? 9.047 1.028 -25.365 1.00 86.94 75 ILE A CA 1
ATOM 591 C C . ILE A 1 75 ? 10.505 1.384 -25.657 1.00 86.94 75 ILE A C 1
ATOM 593 O O . ILE A 1 75 ? 10.798 2.330 -26.392 1.00 86.94 75 ILE A O 1
ATOM 597 N N . ILE A 1 76 ? 11.421 0.607 -25.076 1.00 90.50 76 ILE A N 1
ATOM 598 C CA . ILE A 1 76 ? 12.867 0.763 -25.264 1.00 90.50 76 ILE A CA 1
ATOM 599 C C . ILE A 1 76 ? 13.378 -0.431 -26.061 1.00 90.50 76 ILE A C 1
ATOM 601 O O . ILE A 1 76 ? 13.187 -1.580 -25.656 1.00 90.50 76 ILE A O 1
ATOM 605 N N . TYR A 1 77 ? 14.057 -0.154 -27.170 1.00 91.88 77 TYR A N 1
ATOM 606 C CA . TYR A 1 77 ? 14.690 -1.154 -28.018 1.00 91.88 77 TYR A CA 1
ATOM 607 C C . TYR A 1 77 ? 16.208 -1.115 -27.875 1.00 91.88 77 TYR A C 1
ATOM 609 O O . TYR A 1 77 ? 16.807 -0.039 -27.811 1.00 91.88 77 TYR A O 1
ATOM 617 N N . VAL A 1 78 ? 16.826 -2.292 -27.895 1.00 93.12 78 VAL A N 1
ATOM 618 C CA . VAL A 1 78 ? 18.282 -2.494 -27.855 1.00 93.12 78 VAL A CA 1
ATOM 619 C C . VAL A 1 78 ? 18.684 -3.577 -28.864 1.00 93.12 78 VAL A C 1
ATOM 621 O O . VAL A 1 78 ? 17.809 -4.298 -29.345 1.00 93.12 78 VAL A O 1
ATOM 624 N N . PRO A 1 79 ? 19.976 -3.721 -29.202 1.00 91.94 79 PRO A N 1
ATOM 625 C CA . PRO A 1 79 ? 20.449 -4.765 -30.099 1.00 91.94 79 PRO A CA 1
ATOM 626 C C . PRO A 1 79 ? 20.017 -6.162 -29.652 1.00 91.94 79 PRO A C 1
ATOM 628 O O . PRO A 1 79 ? 20.235 -6.540 -28.497 1.00 91.94 79 PRO A O 1
ATOM 631 N N . SER A 1 80 ? 19.445 -6.943 -30.571 1.00 87.81 80 SER A N 1
ATOM 632 C CA . SER A 1 80 ? 18.886 -8.280 -30.306 1.00 87.81 80 SER A CA 1
ATOM 633 C C . SER A 1 80 ? 19.875 -9.219 -29.608 1.00 87.81 80 SER A C 1
ATOM 635 O O . SER A 1 80 ? 19.493 -10.033 -28.772 1.00 87.81 80 SER A O 1
ATOM 637 N N . ASN A 1 81 ? 21.167 -9.078 -29.914 1.00 88.31 81 ASN A N 1
ATOM 638 C CA . ASN A 1 81 ? 22.241 -9.900 -29.359 1.00 88.31 81 ASN A CA 1
ATOM 639 C C . ASN A 1 81 ? 22.532 -9.651 -27.869 1.00 88.31 81 ASN A C 1
ATOM 641 O O . ASN A 1 81 ? 23.203 -10.478 -27.262 1.00 88.31 81 ASN A O 1
ATOM 645 N N . ARG A 1 82 ? 22.050 -8.548 -27.278 1.00 86.94 82 ARG A N 1
ATOM 646 C CA . ARG A 1 82 ? 22.313 -8.188 -25.871 1.00 86.94 82 ARG A CA 1
ATOM 647 C C . ARG A 1 82 ? 21.061 -8.064 -25.008 1.00 86.94 82 ARG A C 1
ATOM 649 O O . ARG A 1 82 ? 21.169 -7.726 -23.837 1.00 86.94 82 ARG A O 1
ATOM 656 N N . VAL A 1 83 ? 19.869 -8.344 -25.537 1.00 90.38 83 VAL A N 1
ATOM 657 C CA . VAL A 1 83 ? 18.600 -8.143 -24.805 1.00 90.38 83 VAL A CA 1
ATOM 658 C C . VAL A 1 83 ? 18.573 -8.894 -23.471 1.00 90.38 83 VAL A C 1
ATOM 660 O O . VAL A 1 83 ? 18.235 -8.310 -22.445 1.00 90.38 83 VAL A O 1
ATOM 663 N N . TYR A 1 84 ? 18.912 -10.185 -23.472 1.00 90.56 84 TYR A N 1
ATOM 664 C CA . TYR A 1 84 ? 18.832 -11.020 -22.269 1.00 90.56 84 TYR A CA 1
ATOM 665 C C . TYR A 1 84 ? 19.902 -10.664 -21.235 1.00 90.56 84 TYR A C 1
ATOM 667 O O . TYR A 1 84 ? 19.592 -10.577 -20.050 1.00 90.56 84 TYR A O 1
ATOM 675 N N . GLU A 1 85 ? 21.126 -10.405 -21.696 1.00 91.56 85 GLU A N 1
ATOM 676 C CA . GLU A 1 85 ? 22.232 -9.925 -20.863 1.00 91.56 85 GLU A CA 1
ATOM 677 C C . GLU A 1 85 ? 21.857 -8.602 -20.186 1.00 91.56 85 GLU A C 1
ATOM 679 O O . GLU A 1 85 ? 21.937 -8.485 -18.967 1.00 91.56 85 GLU A O 1
ATOM 684 N N . LEU A 1 86 ? 21.316 -7.655 -20.956 1.00 91.06 86 LEU A N 1
ATOM 685 C CA . LEU A 1 86 ? 20.908 -6.352 -20.443 1.00 91.06 86 LEU A CA 1
ATOM 686 C C . LEU A 1 86 ? 19.758 -6.428 -19.451 1.00 91.06 86 LEU A C 1
ATOM 688 O O . LEU A 1 86 ? 19.753 -5.680 -18.481 1.00 91.06 86 LEU A O 1
ATOM 692 N N . ARG A 1 87 ? 18.787 -7.324 -19.654 1.00 89.19 87 ARG A N 1
ATOM 693 C CA . ARG A 1 87 ? 17.725 -7.537 -18.659 1.00 89.19 87 ARG A CA 1
ATOM 694 C C . ARG A 1 87 ? 18.289 -8.049 -17.345 1.00 89.19 87 ARG A C 1
ATOM 696 O O . ARG A 1 87 ? 17.848 -7.593 -16.297 1.00 89.19 87 ARG A O 1
ATOM 703 N N . LEU A 1 88 ? 19.232 -8.986 -17.401 1.00 88.50 88 LEU A N 1
ATOM 704 C CA . LEU A 1 88 ? 19.846 -9.538 -16.200 1.00 88.50 88 LEU A CA 1
ATOM 705 C C . LEU A 1 88 ? 20.689 -8.481 -15.477 1.00 88.50 88 LEU A C 1
ATOM 707 O O . LEU A 1 88 ? 20.577 -8.338 -14.263 1.00 88.50 88 LEU A O 1
ATOM 711 N N . GLU A 1 89 ? 21.477 -7.706 -16.220 1.00 89.94 89 GLU A N 1
ATOM 712 C CA . GLU A 1 89 ? 22.333 -6.655 -15.670 1.00 89.94 89 GLU A CA 1
ATOM 713 C C . GLU A 1 89 ? 21.526 -5.494 -15.069 1.00 89.94 89 GLU A C 1
ATOM 715 O O . GLU A 1 89 ? 21.827 -5.035 -13.967 1.00 89.94 89 GLU A O 1
ATOM 720 N N . LEU A 1 90 ? 20.466 -5.047 -15.750 1.00 88.62 90 LEU A N 1
ATOM 721 C CA . LEU A 1 90 ? 19.574 -4.005 -15.236 1.00 88.62 90 LEU A CA 1
ATOM 722 C C . LEU A 1 90 ? 18.783 -4.494 -14.018 1.00 88.62 90 LEU A C 1
ATOM 724 O O . LEU A 1 90 ? 18.679 -3.763 -13.033 1.00 88.62 90 LEU A O 1
ATOM 728 N N . ALA A 1 91 ? 18.307 -5.744 -14.033 1.00 83.50 91 ALA A N 1
ATOM 729 C CA . ALA A 1 91 ? 17.623 -6.340 -12.888 1.00 83.50 91 ALA A CA 1
ATOM 730 C C . ALA A 1 91 ? 18.547 -6.483 -11.669 1.00 83.50 91 ALA A C 1
ATOM 732 O O . ALA A 1 91 ? 18.119 -6.207 -10.551 1.00 83.50 91 ALA A O 1
ATOM 733 N N . ALA A 1 92 ? 19.820 -6.847 -11.868 1.00 84.81 92 ALA A N 1
ATOM 734 C CA . ALA A 1 92 ? 20.816 -6.899 -10.794 1.00 84.81 92 ALA A CA 1
ATOM 735 C C . ALA A 1 92 ? 21.057 -5.526 -10.140 1.00 84.81 92 ALA A C 1
ATOM 737 O O . ALA A 1 92 ? 21.459 -5.450 -8.983 1.00 84.81 92 ALA A O 1
ATOM 738 N N . GLN A 1 93 ? 20.781 -4.443 -10.869 1.00 82.62 93 GLN A N 1
ATOM 739 C CA . GLN A 1 93 ? 20.855 -3.064 -10.384 1.00 82.62 93 GLN A CA 1
ATOM 740 C C . GLN A 1 93 ? 19.503 -2.535 -9.872 1.00 82.62 93 GLN A C 1
ATOM 742 O O . GLN A 1 93 ? 19.391 -1.353 -9.556 1.00 82.62 93 GLN A O 1
ATOM 747 N N . GLY A 1 94 ? 18.469 -3.382 -9.801 1.00 73.75 94 GLY A N 1
ATOM 748 C CA . GLY A 1 94 ? 17.134 -3.002 -9.335 1.00 73.75 94 GLY A CA 1
ATOM 749 C C . GLY A 1 94 ? 16.341 -2.144 -10.325 1.00 73.75 94 GLY A C 1
ATOM 750 O O . GLY A 1 94 ? 15.399 -1.468 -9.922 1.00 73.75 94 GLY A O 1
ATOM 751 N N . ILE A 1 95 ? 16.710 -2.141 -11.609 1.00 80.88 95 ILE A N 1
ATOM 752 C CA . ILE A 1 95 ? 16.030 -1.385 -12.664 1.00 80.88 95 ILE A CA 1
ATOM 753 C C . ILE A 1 95 ? 15.243 -2.365 -13.553 1.00 80.88 95 ILE A C 1
ATOM 755 O O . ILE A 1 95 ? 15.818 -3.339 -14.044 1.00 80.88 95 ILE A O 1
ATOM 759 N N . PRO A 1 96 ? 13.956 -2.107 -13.850 1.00 70.88 96 PRO A N 1
ATOM 760 C CA . PRO A 1 96 ? 13.124 -0.991 -13.382 1.00 70.88 96 PRO A CA 1
ATOM 761 C C . PRO A 1 96 ? 12.651 -1.174 -11.928 1.00 70.88 96 PRO A C 1
ATOM 763 O O . PRO A 1 96 ? 12.337 -2.290 -11.518 1.00 70.88 96 PRO A O 1
ATOM 766 N N . GLN A 1 97 ? 12.550 -0.077 -11.169 1.00 68.00 97 GLN A N 1
ATOM 767 C CA . GLN A 1 97 ? 12.215 -0.117 -9.736 1.00 68.00 97 GLN A CA 1
ATOM 768 C C . GLN A 1 97 ? 10.740 -0.444 -9.481 1.00 68.00 97 GLN A C 1
ATOM 770 O O . GLN A 1 97 ? 10.395 -0.985 -8.433 1.00 68.00 97 GLN A O 1
ATOM 775 N N . GLY A 1 98 ? 9.869 -0.138 -10.449 1.00 63.50 98 GLY A N 1
ATOM 776 C CA . GLY A 1 98 ? 8.493 -0.610 -10.510 1.00 63.50 98 GLY A CA 1
ATOM 777 C C . GLY A 1 98 ? 7.645 -0.289 -9.275 1.00 63.50 98 GLY A C 1
ATOM 778 O O . GLY A 1 98 ? 7.556 -1.078 -8.338 1.00 63.50 98 GLY A O 1
ATOM 779 N N . GLY A 1 99 ? 6.827 0.764 -9.344 1.00 61.09 99 GLY A N 1
ATOM 780 C CA . GLY A 1 99 ? 5.799 1.052 -8.325 1.00 61.09 99 GLY A CA 1
ATOM 781 C C . GLY A 1 99 ? 6.149 2.135 -7.306 1.00 61.09 99 GLY A C 1
ATOM 782 O O . GLY A 1 99 ? 5.522 2.170 -6.252 1.00 61.09 99 GLY A O 1
ATOM 783 N N . GLY A 1 100 ? 7.080 3.031 -7.640 1.00 64.50 100 GLY A N 1
ATOM 784 C CA . GLY A 1 100 ? 7.462 4.175 -6.810 1.00 64.50 100 GLY A CA 1
ATOM 785 C C . GLY A 1 100 ? 8.757 3.949 -6.029 1.00 64.50 100 GLY A C 1
ATOM 786 O O . GLY A 1 100 ? 9.314 2.852 -6.031 1.00 64.50 100 GLY A O 1
ATOM 787 N N . VAL A 1 101 ? 9.230 5.020 -5.393 1.00 69.31 101 VAL A N 1
ATOM 788 C CA . VAL A 1 101 ? 10.456 5.054 -4.582 1.00 69.31 101 VAL A CA 1
ATOM 789 C C . VAL A 1 101 ? 10.145 4.553 -3.164 1.00 69.31 101 VAL A C 1
ATOM 791 O O . VAL A 1 101 ? 9.239 5.090 -2.527 1.00 69.31 101 VAL A O 1
ATOM 794 N N . GLY A 1 102 ? 10.868 3.538 -2.681 1.00 72.62 102 GLY A N 1
ATOM 795 C CA . GLY A 1 102 ? 10.796 3.020 -1.310 1.00 72.62 102 GLY A CA 1
ATOM 796 C C . GLY A 1 102 ? 11.991 3.482 -0.469 1.00 72.62 102 GLY A C 1
ATOM 797 O O . GLY A 1 102 ? 12.428 4.631 -0.576 1.00 72.62 102 GLY A O 1
ATOM 798 N N . PHE A 1 103 ? 12.533 2.602 0.379 1.00 81.50 103 PHE A N 1
ATOM 799 C CA . PHE A 1 103 ? 13.702 2.927 1.217 1.00 81.50 103 PHE A CA 1
ATOM 800 C C . PHE A 1 103 ? 15.011 3.100 0.435 1.00 81.50 103 PHE A C 1
ATOM 802 O O . PHE A 1 103 ? 15.971 3.625 0.992 1.00 81.50 103 PHE A O 1
ATOM 809 N N . GLU A 1 104 ? 15.046 2.784 -0.861 1.00 77.62 104 GLU A N 1
ATOM 810 C CA . GLU A 1 104 ? 16.242 2.946 -1.705 1.00 77.62 104 GLU A CA 1
ATOM 811 C C . GLU A 1 104 ? 16.673 4.417 -1.848 1.00 77.62 104 GLU A C 1
ATOM 813 O O . GLU A 1 104 ? 17.796 4.719 -2.252 1.00 77.62 104 GLU A O 1
ATOM 818 N N . ILE A 1 105 ? 15.791 5.364 -1.501 1.00 72.69 105 ILE A N 1
ATOM 819 C CA . ILE A 1 105 ? 16.133 6.789 -1.413 1.00 72.69 105 ILE A CA 1
ATOM 820 C C . ILE A 1 105 ? 17.209 7.077 -0.355 1.00 72.69 105 ILE A C 1
ATOM 822 O O . ILE A 1 105 ? 17.927 8.068 -0.482 1.00 72.69 105 ILE A O 1
ATOM 826 N N . PHE A 1 106 ? 17.343 6.221 0.662 1.00 76.50 106 PHE A N 1
ATOM 827 C CA . PHE A 1 106 ? 18.320 6.377 1.740 1.00 76.50 106 PHE A CA 1
ATOM 828 C C . PHE A 1 106 ? 19.698 5.796 1.411 1.00 76.50 106 PHE A C 1
ATOM 830 O O . PHE A 1 106 ? 20.680 6.213 2.022 1.00 76.50 106 PHE A O 1
ATOM 837 N N . ASP A 1 107 ? 19.803 4.917 0.411 1.00 72.75 107 ASP A N 1
ATOM 838 C CA . ASP A 1 107 ? 21.086 4.332 -0.008 1.00 72.75 107 ASP A CA 1
ATOM 839 C C . ASP A 1 107 ? 22.009 5.374 -0.662 1.00 72.75 107 ASP A C 1
ATOM 841 O O . ASP A 1 107 ? 23.230 5.212 -0.729 1.00 72.75 107 ASP A O 1
ATOM 845 N N . LYS A 1 108 ? 21.433 6.483 -1.141 1.00 71.25 108 LYS A N 1
ATOM 846 C CA . LYS A 1 108 ? 22.174 7.623 -1.683 1.00 71.25 108 LYS A CA 1
ATOM 847 C C . LYS A 1 108 ? 22.474 8.614 -0.563 1.00 71.25 108 LYS A C 1
ATOM 849 O O . LYS A 1 108 ? 21.674 9.503 -0.279 1.00 71.25 108 LYS A O 1
ATOM 854 N N . THR A 1 109 ? 23.658 8.503 0.033 1.00 64.75 109 THR A N 1
ATOM 855 C CA . THR A 1 109 ? 24.126 9.432 1.070 1.00 64.75 109 THR A CA 1
ATOM 856 C C . THR A 1 109 ? 24.261 10.853 0.515 1.00 64.75 109 THR A C 1
ATOM 858 O O . THR A 1 109 ? 25.240 11.189 -0.152 1.00 64.75 109 THR A O 1
ATOM 861 N N . GLN A 1 110 ? 23.280 11.711 0.796 1.00 75.38 110 GLN A N 1
ATOM 862 C CA . GLN A 1 110 ? 23.348 13.146 0.522 1.00 75.38 110 GLN A CA 1
ATOM 863 C C . GLN A 1 110 ? 23.837 13.871 1.783 1.00 75.38 110 GLN A C 1
ATOM 865 O O . GLN A 1 110 ? 23.169 13.857 2.816 1.00 75.38 110 GLN A O 1
ATOM 870 N N . ILE A 1 111 ? 25.016 14.495 1.716 1.00 81.31 111 ILE A N 1
ATOM 871 C CA . ILE A 1 111 ? 25.546 15.306 2.822 1.00 81.31 111 ILE A CA 1
ATOM 872 C C . ILE A 1 111 ? 24.782 16.638 2.876 1.00 81.31 111 ILE A C 1
ATOM 874 O O . ILE A 1 111 ? 24.605 17.288 1.849 1.00 81.31 111 ILE A O 1
ATOM 878 N N . GLY A 1 112 ? 24.354 17.056 4.073 1.00 84.81 112 GLY A N 1
ATOM 879 C CA . GLY A 1 112 ? 23.710 18.359 4.297 1.00 84.81 112 GLY A CA 1
ATOM 880 C C . GLY A 1 112 ? 22.179 18.379 4.186 1.00 84.81 112 GLY A C 1
ATOM 881 O O . GLY A 1 112 ? 21.602 19.449 4.011 1.00 84.81 112 GLY A O 1
ATOM 882 N N . VAL A 1 113 ? 21.504 17.229 4.281 1.00 85.88 113 VAL A N 1
ATOM 883 C CA . VAL A 1 113 ? 20.031 17.178 4.323 1.00 85.88 113 VAL A CA 1
ATOM 884 C C . VAL A 1 113 ? 19.484 17.698 5.656 1.00 85.88 113 VAL A C 1
ATOM 886 O O . VAL A 1 113 ? 20.040 17.426 6.718 1.00 85.88 113 VAL A O 1
ATOM 889 N N . THR A 1 114 ? 18.376 18.439 5.607 1.00 89.88 114 THR A N 1
ATOM 890 C CA . THR A 1 114 ? 17.675 18.915 6.809 1.00 89.88 114 THR A CA 1
ATOM 891 C C . THR A 1 114 ? 16.810 17.805 7.416 1.00 89.88 114 THR A C 1
ATOM 893 O O . THR A 1 114 ? 16.394 16.882 6.711 1.00 89.88 114 THR A O 1
ATOM 896 N N . GLU A 1 115 ? 16.476 17.911 8.707 1.00 87.31 115 GLU A N 1
ATOM 897 C CA . GLU A 1 115 ? 15.568 16.963 9.378 1.00 87.31 115 GLU A CA 1
ATOM 898 C C . GLU A 1 115 ? 14.206 16.879 8.665 1.00 87.31 115 GLU A C 1
ATOM 900 O O . GLU A 1 115 ? 13.665 15.792 8.472 1.00 87.31 115 GLU A O 1
ATOM 905 N N . PHE A 1 116 ? 13.683 18.016 8.191 1.00 88.19 116 PHE A N 1
ATOM 906 C CA . PHE A 1 116 ? 12.445 18.063 7.409 1.00 88.19 116 PHE A CA 1
ATOM 907 C C . PHE A 1 116 ? 12.529 17.198 6.143 1.00 88.19 116 PHE A C 1
ATOM 909 O O . PHE A 1 116 ? 11.622 16.417 5.854 1.00 88.19 116 PHE A O 1
ATOM 916 N N . VAL A 1 117 ? 13.640 17.289 5.405 1.00 88.88 117 VAL A N 1
ATOM 917 C CA . VAL A 1 117 ? 13.856 16.480 4.197 1.00 88.88 117 VAL A CA 1
ATOM 918 C C . VAL A 1 117 ? 13.990 14.998 4.549 1.00 88.88 117 VAL A C 1
ATOM 920 O O . VAL A 1 117 ? 13.398 14.163 3.867 1.00 88.88 117 VAL A O 1
ATOM 923 N N . GLN A 1 118 ? 14.703 14.654 5.627 1.00 87.69 118 GLN A N 1
ATOM 924 C CA . GLN A 1 118 ? 14.807 13.266 6.092 1.00 87.69 118 GLN A CA 1
ATOM 925 C C . GLN A 1 118 ? 13.439 12.687 6.471 1.00 87.69 118 GLN A C 1
ATOM 927 O O . GLN A 1 118 ? 13.105 11.582 6.044 1.00 87.69 118 GLN A O 1
ATOM 932 N N . ARG A 1 119 ? 12.616 13.452 7.196 1.00 88.81 119 ARG A N 1
ATOM 933 C CA . ARG A 1 119 ? 11.244 13.074 7.556 1.00 88.81 119 ARG A CA 1
ATOM 934 C C . ARG A 1 119 ? 10.374 12.861 6.319 1.00 88.81 119 ARG A C 1
ATOM 936 O O . ARG A 1 119 ? 9.675 11.856 6.229 1.00 88.81 119 ARG A O 1
ATOM 943 N N . LEU A 1 120 ? 10.440 13.763 5.341 1.00 89.06 120 LEU A N 1
ATOM 944 C CA . LEU A 1 120 ? 9.694 13.621 4.090 1.00 89.06 120 LEU A CA 1
ATOM 945 C C . LEU A 1 120 ? 10.130 12.376 3.305 1.00 89.06 120 LEU A C 1
ATOM 947 O O . LEU A 1 120 ? 9.284 11.644 2.790 1.00 89.06 120 LEU A O 1
ATOM 951 N N . ASN A 1 121 ? 11.435 12.110 3.239 1.00 89.12 121 ASN A N 1
ATOM 952 C CA . ASN A 1 121 ? 11.969 10.909 2.598 1.00 89.12 121 ASN A CA 1
ATOM 953 C C . ASN A 1 121 ? 11.533 9.634 3.330 1.00 89.12 121 ASN A C 1
ATOM 955 O O . ASN A 1 121 ? 11.185 8.658 2.674 1.00 89.12 121 ASN A O 1
ATOM 959 N N . TYR A 1 122 ? 11.471 9.660 4.662 1.00 89.62 122 TYR A N 1
ATOM 960 C CA . TYR A 1 122 ? 10.984 8.540 5.470 1.00 89.62 122 TYR A CA 1
ATOM 961 C C . TYR A 1 122 ? 9.515 8.227 5.170 1.00 89.62 122 TYR A C 1
ATOM 963 O O . TYR A 1 122 ? 9.164 7.079 4.901 1.00 89.62 122 TYR A O 1
ATOM 971 N N . ILE A 1 123 ? 8.665 9.257 5.116 1.00 91.19 123 ILE A N 1
ATOM 972 C CA . ILE A 1 123 ? 7.246 9.102 4.768 1.00 91.19 123 ILE A CA 1
ATOM 973 C C . ILE A 1 123 ? 7.092 8.539 3.351 1.00 91.19 123 ILE A C 1
ATOM 975 O O . ILE A 1 123 ? 6.306 7.616 3.140 1.00 91.19 123 ILE A O 1
ATOM 979 N N . ARG A 1 124 ? 7.854 9.058 2.378 1.00 89.88 124 ARG A N 1
ATOM 980 C CA . ARG A 1 124 ? 7.842 8.550 0.996 1.00 89.88 124 ARG A CA 1
ATOM 981 C C . ARG A 1 124 ? 8.267 7.087 0.924 1.00 89.88 124 ARG A C 1
ATOM 983 O O . ARG A 1 124 ? 7.599 6.306 0.255 1.00 89.88 124 ARG A O 1
ATOM 990 N N . ALA A 1 125 ? 9.318 6.718 1.649 1.00 90.75 125 ALA A N 1
ATOM 991 C CA . ALA A 1 125 ? 9.806 5.349 1.692 1.00 90.75 125 ALA A CA 1
ATOM 992 C C . ALA A 1 125 ? 8.751 4.380 2.244 1.00 90.75 125 ALA A C 1
ATOM 994 O O . ALA A 1 125 ? 8.474 3.358 1.617 1.00 90.75 125 ALA A O 1
ATOM 995 N N . ILE A 1 126 ? 8.087 4.735 3.352 1.00 92.94 126 ILE A N 1
ATOM 996 C CA . ILE A 1 126 ? 6.984 3.937 3.911 1.00 92.94 126 ILE A CA 1
ATOM 997 C C . ILE A 1 126 ? 5.827 3.809 2.915 1.00 92.94 126 ILE A C 1
ATOM 999 O O . ILE A 1 126 ? 5.312 2.711 2.712 1.00 92.94 126 ILE A O 1
ATOM 1003 N N . GLN A 1 127 ? 5.416 4.905 2.268 1.00 93.06 127 GLN A N 1
ATOM 1004 C CA . GLN A 1 127 ? 4.354 4.869 1.255 1.00 93.06 127 GLN A CA 1
ATOM 1005 C C . GLN A 1 127 ? 4.709 3.928 0.093 1.00 93.06 127 GLN A C 1
ATOM 1007 O O . GLN A 1 127 ? 3.846 3.175 -0.372 1.00 93.06 127 GLN A O 1
ATOM 1012 N N . GLY A 1 128 ? 5.971 3.942 -0.349 1.00 91.88 128 GLY A N 1
ATOM 1013 C CA . GLY A 1 128 ? 6.498 3.046 -1.377 1.00 91.88 128 GLY A CA 1
ATOM 1014 C C . GLY A 1 128 ? 6.467 1.574 -0.957 1.00 91.88 128 G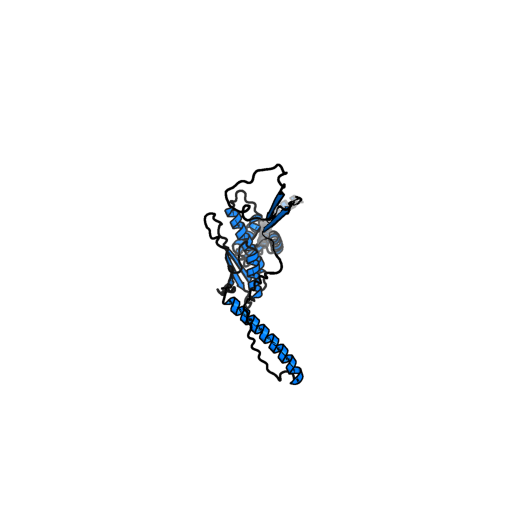LY A C 1
ATOM 1015 O O . GLY A 1 128 ? 5.916 0.742 -1.680 1.00 91.88 128 GLY A O 1
ATOM 1016 N N . GLU A 1 129 ? 6.969 1.246 0.235 1.00 91.81 129 GLU A N 1
ATOM 1017 C CA . GLU A 1 129 ? 6.975 -0.133 0.748 1.00 91.81 129 GLU A CA 1
ATOM 1018 C C . GLU A 1 129 ? 5.573 -0.692 0.987 1.00 91.81 129 GLU A C 1
ATOM 1020 O O . GLU A 1 129 ? 5.269 -1.826 0.602 1.00 91.81 129 GLU A O 1
ATOM 1025 N N . LEU A 1 130 ? 4.674 0.114 1.556 1.00 94.50 130 LEU A N 1
ATOM 1026 C CA . LEU A 1 130 ? 3.277 -0.276 1.729 1.00 94.50 130 LEU A CA 1
ATOM 1027 C C . LEU A 1 130 ? 2.606 -0.517 0.377 1.00 94.50 130 LEU A C 1
ATOM 1029 O O . LEU A 1 130 ? 1.906 -1.512 0.200 1.00 94.50 130 LEU A O 1
ATOM 1033 N N . THR A 1 131 ? 2.868 0.348 -0.603 1.00 94.31 131 THR A N 1
ATOM 1034 C CA . THR A 1 131 ? 2.366 0.181 -1.971 1.00 94.31 131 THR A CA 1
ATOM 1035 C C . THR A 1 131 ? 2.849 -1.133 -2.589 1.00 94.31 131 THR A C 1
ATOM 1037 O O . THR A 1 131 ? 2.047 -1.878 -3.158 1.00 94.31 131 THR A O 1
ATOM 1040 N N . ARG A 1 132 ? 4.140 -1.457 -2.451 1.00 90.12 132 ARG A N 1
ATOM 1041 C CA . ARG A 1 132 ? 4.720 -2.711 -2.956 1.00 90.12 132 ARG A CA 1
ATOM 1042 C C . ARG A 1 132 ? 4.119 -3.929 -2.275 1.00 90.12 132 ARG A C 1
ATOM 1044 O O . ARG A 1 132 ? 3.746 -4.870 -2.971 1.00 90.12 132 ARG A O 1
ATOM 1051 N N . THR A 1 133 ? 3.974 -3.883 -0.955 1.00 93.50 133 THR A N 1
ATOM 1052 C CA . THR A 1 133 ? 3.404 -4.975 -0.159 1.00 93.50 133 THR A CA 1
ATOM 1053 C C . THR A 1 133 ? 1.941 -5.222 -0.528 1.00 93.50 133 THR A C 1
ATOM 1055 O O . THR A 1 133 ? 1.559 -6.351 -0.820 1.00 93.50 133 THR A O 1
ATOM 1058 N N . ILE A 1 134 ? 1.118 -4.172 -0.622 1.00 94.19 134 ILE A N 1
ATOM 1059 C CA . ILE A 1 134 ? -0.299 -4.298 -1.002 1.00 94.19 134 ILE A CA 1
ATOM 1060 C C . ILE A 1 134 ? -0.444 -4.821 -2.441 1.00 94.19 134 ILE A C 1
ATOM 1062 O O . ILE A 1 134 ? -1.330 -5.627 -2.717 1.00 94.19 134 ILE A O 1
ATOM 1066 N N . ARG A 1 135 ? 0.448 -4.426 -3.360 1.00 92.25 135 ARG A N 1
ATOM 1067 C CA . ARG A 1 135 ? 0.453 -4.916 -4.751 1.00 92.25 135 ARG A CA 1
ATOM 1068 C C . ARG A 1 135 ? 0.775 -6.413 -4.871 1.00 92.25 135 ARG A C 1
ATOM 1070 O O . ARG A 1 135 ? 0.464 -7.006 -5.899 1.00 92.25 135 ARG A O 1
ATOM 1077 N N . GLN A 1 136 ? 1.384 -7.037 -3.860 1.00 91.81 136 GLN A N 1
ATOM 1078 C CA . GLN A 1 136 ? 1.625 -8.488 -3.868 1.00 91.81 136 GLN A CA 1
ATOM 1079 C C . GLN A 1 136 ? 0.335 -9.305 -3.691 1.00 91.81 136 GLN A C 1
ATOM 1081 O O . GLN A 1 136 ? 0.324 -10.498 -3.998 1.00 91.81 136 GLN A O 1
ATOM 1086 N N . LEU A 1 137 ? -0.763 -8.684 -3.242 1.00 92.56 137 LEU A N 1
ATOM 1087 C CA . LEU A 1 137 ? -2.069 -9.335 -3.169 1.00 92.56 137 LEU A CA 1
ATOM 1088 C C . LEU A 1 137 ? -2.573 -9.686 -4.574 1.00 92.56 137 LEU A C 1
ATOM 1090 O O . LEU A 1 137 ? -2.558 -8.862 -5.486 1.00 92.56 137 LEU A O 1
ATOM 1094 N N . SER A 1 138 ? -3.062 -10.915 -4.746 1.00 91.12 138 SER A N 1
ATOM 1095 C CA . SER A 1 138 ? -3.382 -11.473 -6.067 1.00 91.12 138 SER A CA 1
ATOM 1096 C C . SER A 1 138 ? -4.488 -10.721 -6.821 1.00 91.12 138 SER A C 1
ATOM 1098 O O . SER A 1 138 ? -4.533 -10.722 -8.052 1.00 91.12 138 SER A O 1
ATOM 1100 N N . GLU A 1 139 ? -5.374 -10.067 -6.078 1.00 93.00 139 GLU A N 1
ATOM 1101 C CA . GLU A 1 139 ? -6.509 -9.279 -6.542 1.00 93.00 139 GLU A CA 1
ATOM 1102 C C . GLU A 1 139 ? -6.112 -7.867 -6.981 1.00 93.00 139 GLU A C 1
ATOM 1104 O O . GLU A 1 139 ? -6.838 -7.246 -7.760 1.00 93.00 139 GLU A O 1
ATOM 1109 N N . VAL A 1 140 ? -4.975 -7.362 -6.498 1.00 93.88 140 VAL A N 1
ATOM 1110 C CA . VAL A 1 140 ? -4.535 -5.981 -6.692 1.00 93.88 140 VAL A CA 1
ATOM 1111 C C . VAL A 1 140 ? -3.630 -5.906 -7.923 1.00 93.88 140 VAL A C 1
ATOM 1113 O O . VAL A 1 140 ? -2.640 -6.621 -8.054 1.00 93.88 140 VAL A O 1
ATOM 1116 N N . GLU A 1 141 ? -3.982 -5.044 -8.873 1.00 91.31 141 GLU A N 1
ATOM 1117 C CA . GLU A 1 141 ? -3.141 -4.728 -10.031 1.00 91.31 141 GLU A CA 1
ATOM 1118 C C . GLU A 1 141 ? -2.175 -3.588 -9.696 1.00 91.31 141 GLU A C 1
ATOM 1120 O O . GLU A 1 141 ? -0.978 -3.658 -9.976 1.00 91.31 141 GLU A O 1
ATOM 1125 N N . GLN A 1 142 ? -2.697 -2.527 -9.080 1.00 91.62 142 GLN A N 1
ATOM 1126 C CA . GLN A 1 142 ? -1.926 -1.369 -8.643 1.00 91.62 142 GLN A CA 1
ATOM 1127 C C . GLN A 1 142 ? -2.456 -0.879 -7.297 1.00 91.62 142 GLN A C 1
ATOM 1129 O O . GLN A 1 142 ? -3.648 -0.977 -7.015 1.00 91.62 142 GLN A O 1
ATOM 1134 N N . ALA A 1 143 ? -1.566 -0.321 -6.485 1.00 93.31 143 ALA A N 1
ATOM 1135 C CA . ALA A 1 143 ? -1.907 0.333 -5.232 1.00 93.31 143 ALA A CA 1
ATOM 1136 C C . ALA A 1 143 ? -1.215 1.697 -5.178 1.00 93.31 143 ALA A C 1
ATOM 1138 O O . ALA A 1 143 ? -0.163 1.888 -5.792 1.00 93.31 143 ALA A O 1
ATOM 1139 N N . ARG A 1 144 ? -1.810 2.645 -4.461 1.00 93.38 144 ARG A N 1
ATOM 1140 C CA . ARG A 1 144 ? -1.174 3.899 -4.053 1.00 93.38 144 ARG A CA 1
ATOM 1141 C C . ARG A 1 144 ? -1.582 4.207 -2.627 1.00 93.38 144 ARG A C 1
ATOM 1143 O O . ARG A 1 144 ? -2.769 4.172 -2.311 1.00 93.38 144 ARG A O 1
ATOM 1150 N N . VAL A 1 145 ? -0.603 4.517 -1.790 1.00 95.12 145 VAL A N 1
ATOM 1151 C CA . VAL A 1 145 ? -0.815 4.848 -0.382 1.00 95.12 145 VAL A CA 1
ATOM 1152 C C . VAL A 1 145 ? -0.370 6.282 -0.143 1.00 95.12 145 VAL A C 1
ATOM 1154 O O . VAL A 1 145 ? 0.775 6.636 -0.411 1.00 95.12 145 VAL A O 1
ATOM 1157 N N . HIS A 1 146 ? -1.273 7.101 0.379 1.00 95.00 146 HIS A N 1
ATOM 1158 C CA . HIS A 1 146 ? -0.993 8.460 0.818 1.00 95.00 146 HIS A CA 1
ATOM 1159 C C . HIS A 1 146 ? -1.138 8.525 2.331 1.00 95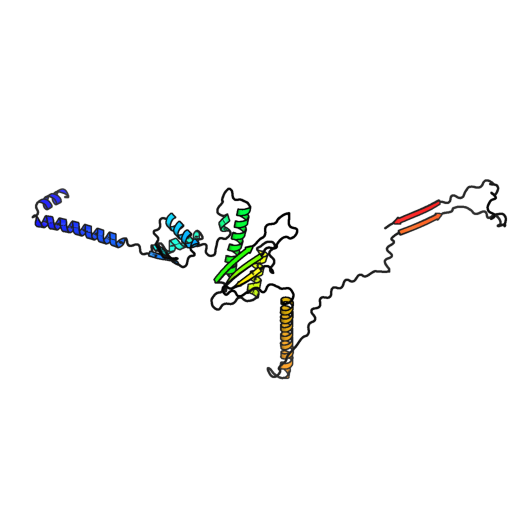.00 146 HIS A C 1
ATOM 1161 O O . HIS A 1 146 ? -2.169 8.133 2.869 1.00 95.00 146 HIS A O 1
ATOM 1167 N N . ILE A 1 147 ? -0.103 9.015 3.006 1.00 94.56 147 ILE A N 1
ATOM 1168 C CA . ILE A 1 147 ? -0.069 9.180 4.461 1.00 94.56 147 ILE A CA 1
ATOM 1169 C C . ILE A 1 147 ? 0.126 10.663 4.754 1.00 94.56 147 ILE A C 1
ATOM 1171 O O . ILE A 1 147 ? 1.067 11.269 4.238 1.00 94.56 147 ILE A O 1
ATOM 1175 N N . ALA A 1 148 ? -0.741 11.221 5.593 1.00 93.38 148 ALA A N 1
ATOM 1176 C CA . ALA A 1 148 ? -0.616 12.565 6.133 1.00 93.38 148 ALA A CA 1
ATOM 1177 C C . ALA A 1 148 ? -0.329 12.466 7.635 1.00 93.38 148 ALA A C 1
ATOM 1179 O O . ALA A 1 148 ? -1.173 12.010 8.409 1.00 93.38 148 ALA A O 1
ATOM 1180 N N . ILE A 1 149 ? 0.881 12.867 8.030 1.00 90.81 149 ILE A N 1
ATOM 1181 C CA . ILE A 1 149 ? 1.305 12.960 9.429 1.00 90.81 149 ILE A CA 1
ATOM 1182 C C . ILE A 1 149 ? 1.429 14.452 9.758 1.00 90.81 149 ILE A C 1
ATOM 1184 O O . ILE A 1 149 ? 2.256 15.121 9.132 1.00 90.81 149 ILE A O 1
ATOM 1188 N N . PRO A 1 150 ? 0.613 14.982 10.681 1.00 87.69 150 PRO A N 1
ATOM 1189 C CA . PRO A 1 150 ? 0.687 16.381 11.083 1.00 87.69 150 PRO A CA 1
ATOM 1190 C C . PRO A 1 150 ? 1.973 16.665 11.871 1.00 87.69 150 PRO A C 1
ATOM 1192 O O . PRO A 1 150 ? 2.563 15.776 12.492 1.00 87.69 150 PRO A O 1
ATOM 1195 N N . GLU A 1 151 ? 2.430 17.916 11.840 1.00 82.12 151 GLU A N 1
ATOM 1196 C CA . GLU A 1 151 ? 3.595 18.344 12.613 1.00 82.12 151 GLU A CA 1
ATOM 1197 C C . GLU A 1 151 ? 3.222 18.537 14.088 1.00 82.12 151 GLU A C 1
ATOM 1199 O O . GLU A 1 151 ? 2.203 19.145 14.413 1.00 82.12 151 GLU A O 1
ATOM 1204 N N . ARG A 1 152 ? 4.067 18.037 14.998 1.00 75.12 152 ARG A N 1
ATOM 1205 C CA . ARG A 1 152 ? 3.893 18.264 16.437 1.00 75.12 152 ARG A CA 1
ATOM 1206 C C . ARG A 1 152 ? 4.293 19.701 16.767 1.00 75.12 152 ARG A C 1
ATOM 1208 O O . ARG A 1 152 ? 5.472 20.042 16.696 1.00 75.12 152 ARG A O 1
ATOM 1215 N N . THR A 1 153 ? 3.332 20.533 17.153 1.00 77.44 153 THR A N 1
ATOM 1216 C CA . THR A 1 153 ? 3.582 21.895 17.638 1.00 77.44 153 THR A CA 1
ATOM 1217 C C . THR A 1 153 ? 3.417 21.946 19.159 1.00 77.44 153 THR A C 1
ATOM 1219 O O . THR A 1 153 ? 2.460 21.426 19.721 1.00 77.44 153 THR A O 1
ATOM 1222 N N . ILE A 1 154 ? 4.341 22.615 19.853 1.00 77.56 154 ILE A N 1
ATOM 1223 C CA . ILE A 1 154 ? 4.278 22.826 21.317 1.00 77.56 154 ILE A CA 1
ATOM 1224 C C . ILE A 1 154 ? 3.171 23.805 21.750 1.00 77.56 154 ILE A C 1
ATOM 1226 O O . ILE A 1 154 ? 2.988 24.047 22.938 1.00 77.56 154 ILE A O 1
ATOM 1230 N N . PHE A 1 155 ? 2.451 24.390 20.791 1.00 77.62 155 PHE A N 1
ATOM 1231 C CA . PHE A 1 155 ? 1.461 25.448 21.007 1.00 77.62 155 PHE A CA 1
ATOM 1232 C C . PHE A 1 155 ? 0.015 24.974 20.823 1.00 77.62 155 PHE A C 1
ATOM 1234 O O . PHE A 1 155 ? -0.901 25.794 20.836 1.00 77.62 155 PHE A O 1
ATOM 1241 N N . THR A 1 156 ? -0.217 23.678 20.610 1.00 71.69 156 THR A N 1
ATOM 1242 C CA . THR A 1 156 ? -1.558 23.143 20.363 1.00 71.69 156 THR A CA 1
ATOM 1243 C C . THR A 1 156 ? -1.877 22.039 21.366 1.00 71.69 156 THR A C 1
ATOM 1245 O O . THR A 1 156 ? -1.182 21.035 21.439 1.00 71.69 156 THR A O 1
ATOM 1248 N N . GLU A 1 157 ? -2.953 22.216 22.138 1.00 70.19 157 GLU A N 1
ATOM 1249 C CA . GLU A 1 157 ? -3.429 21.219 23.115 1.00 70.19 157 GLU A CA 1
ATOM 1250 C C . GLU A 1 157 ? -4.030 19.965 22.451 1.00 70.19 157 GLU A C 1
ATOM 1252 O O . GLU A 1 157 ? -4.159 18.921 23.087 1.00 70.19 157 GLU A O 1
ATOM 1257 N N . LYS A 1 158 ? -4.405 20.053 21.168 1.00 72.12 158 LYS A N 1
ATOM 1258 C CA . LYS A 1 158 ? -4.917 18.937 20.364 1.00 72.12 158 LYS A CA 1
ATOM 1259 C C . LYS A 1 158 ? -3.882 18.479 19.344 1.00 72.12 158 LYS A C 1
ATOM 1261 O O . LYS A 1 158 ? -3.679 19.132 18.326 1.00 72.12 158 LYS A O 1
ATOM 1266 N N . GLU A 1 159 ? -3.288 17.319 19.594 1.00 74.69 159 GLU A N 1
ATOM 1267 C CA . GLU A 1 159 ? -2.492 16.610 18.595 1.00 74.69 159 GLU A CA 1
ATOM 1268 C C . GLU A 1 159 ? -3.429 16.092 17.491 1.00 74.69 159 GLU A C 1
ATOM 1270 O O . GLU A 1 159 ? -4.328 15.280 17.743 1.00 74.69 159 GLU A O 1
ATOM 1275 N N . GLU A 1 160 ? -3.268 16.600 16.266 1.00 83.81 160 GLU A N 1
ATOM 1276 C CA . GLU A 1 160 ? -3.960 16.032 15.112 1.00 83.81 160 GLU A CA 1
ATOM 1277 C C . GLU A 1 160 ? -3.462 14.601 14.881 1.00 83.81 160 GLU A C 1
ATOM 1279 O O . GLU A 1 160 ? -2.271 14.304 14.979 1.00 83.81 160 GLU A O 1
ATOM 1284 N N . LYS A 1 161 ? -4.383 13.681 14.590 1.00 89.50 161 LYS A N 1
ATOM 1285 C CA . LYS A 1 161 ? -4.026 12.280 14.357 1.00 89.50 161 LYS A CA 1
ATOM 1286 C C . LYS A 1 161 ? -3.581 12.083 12.906 1.00 89.50 161 LYS A C 1
ATOM 1288 O O . LYS A 1 161 ? -4.205 12.653 12.010 1.00 89.50 161 LYS A O 1
ATOM 1293 N N . PRO A 1 162 ? -2.591 11.214 12.644 1.00 93.62 162 PRO A N 1
ATOM 1294 C CA . PRO A 1 162 ? -2.266 10.793 11.290 1.00 93.62 162 PRO A CA 1
ATOM 1295 C C . PRO A 1 162 ? -3.483 10.212 10.562 1.00 93.62 162 PRO A C 1
ATOM 1297 O O . PRO A 1 162 ? -4.349 9.568 11.170 1.00 93.62 162 PRO A O 1
ATOM 1300 N N . THR A 1 163 ? -3.525 10.418 9.248 1.00 94.81 163 THR A N 1
ATOM 1301 C CA . THR A 1 163 ? -4.552 9.869 8.354 1.00 94.81 163 THR A CA 1
ATOM 1302 C C . THR A 1 163 ? -3.906 9.207 7.143 1.00 94.81 163 THR A C 1
ATOM 1304 O O . THR A 1 163 ? -2.791 9.556 6.744 1.00 94.81 163 THR A O 1
ATOM 1307 N N . ALA A 1 164 ? -4.598 8.230 6.554 1.00 95.19 164 ALA A N 1
ATOM 1308 C CA . ALA A 1 164 ? -4.131 7.577 5.338 1.00 95.19 164 ALA A CA 1
ATOM 1309 C C . ALA A 1 164 ? -5.261 7.339 4.334 1.00 95.19 164 ALA A C 1
ATOM 1311 O O . ALA A 1 164 ? -6.402 7.048 4.693 1.00 95.19 164 ALA A O 1
ATOM 1312 N N . SER A 1 165 ? -4.923 7.442 3.053 1.00 94.38 165 SER A N 1
ATOM 1313 C CA . SER A 1 165 ? -5.805 7.142 1.929 1.00 94.38 165 SER A CA 1
ATOM 1314 C C . SER A 1 165 ? -5.133 6.133 1.012 1.00 94.38 165 SER A C 1
ATOM 1316 O O . SER A 1 165 ? -4.001 6.332 0.572 1.00 94.38 165 SER A O 1
ATOM 1318 N N . ILE A 1 166 ? -5.833 5.042 0.732 1.00 95.19 166 ILE A N 1
ATOM 1319 C CA . ILE A 1 166 ? -5.344 3.921 -0.060 1.00 95.19 166 ILE A CA 1
ATOM 1320 C C . ILE A 1 166 ? -6.223 3.819 -1.295 1.00 95.19 166 ILE A C 1
ATOM 1322 O O . ILE A 1 166 ? -7.429 3.609 -1.191 1.00 95.19 166 ILE A O 1
ATOM 1326 N N . VAL A 1 167 ? -5.609 3.957 -2.463 1.00 94.94 167 VAL A N 1
ATOM 1327 C CA . VAL A 1 167 ? -6.276 3.793 -3.753 1.00 94.94 167 VAL A CA 1
ATOM 1328 C C . VAL A 1 167 ? -5.832 2.474 -4.348 1.00 94.94 167 VAL A C 1
ATOM 1330 O O . VAL A 1 167 ? -4.637 2.247 -4.553 1.00 94.94 167 VAL A O 1
ATOM 1333 N N . LEU A 1 168 ? -6.793 1.607 -4.629 1.00 94.31 168 LEU A N 1
ATOM 1334 C CA . LEU A 1 168 ? -6.556 0.301 -5.220 1.00 94.31 168 LEU A CA 1
ATOM 1335 C C . LEU A 1 168 ? -7.081 0.292 -6.649 1.00 94.31 168 LEU A C 1
ATOM 1337 O O . LEU A 1 168 ? -8.117 0.870 -6.952 1.00 94.31 168 LEU A O 1
ATOM 1341 N N . LYS A 1 169 ? -6.348 -0.373 -7.532 1.00 93.56 169 LYS A N 1
ATOM 1342 C CA . LYS A 1 169 ? -6.836 -0.799 -8.836 1.00 93.56 169 LYS A CA 1
ATOM 1343 C C . LYS A 1 169 ? -6.905 -2.313 -8.799 1.00 93.56 169 LYS A C 1
ATOM 1345 O O . LYS A 1 169 ? -5.865 -2.973 -8.730 1.00 93.56 169 LYS A O 1
ATOM 1350 N N . LEU A 1 170 ? -8.114 -2.854 -8.814 1.00 93.00 170 LEU A N 1
ATOM 1351 C CA . LEU A 1 170 ? -8.329 -4.296 -8.811 1.00 93.00 170 LEU A CA 1
ATOM 1352 C C . LEU A 1 170 ? -8.186 -4.874 -10.220 1.00 93.00 170 LEU A C 1
ATOM 1354 O O . LEU A 1 170 ? -8.453 -4.207 -11.221 1.00 93.00 170 LEU A O 1
ATOM 1358 N N . ARG A 1 171 ? -7.768 -6.138 -10.303 1.00 92.00 171 ARG A N 1
ATOM 1359 C CA . ARG A 1 171 ? -7.759 -6.875 -11.572 1.00 92.00 171 ARG A CA 1
ATOM 1360 C C . ARG A 1 171 ? -9.189 -7.075 -12.077 1.00 92.00 171 ARG A C 1
ATOM 1362 O O . ARG A 1 171 ? -10.116 -7.261 -11.290 1.00 92.00 171 ARG A O 1
ATOM 1369 N N . ALA A 1 172 ? -9.359 -7.105 -13.398 1.00 89.38 172 ALA A N 1
ATOM 1370 C CA . ALA A 1 172 ? -10.669 -7.261 -14.029 1.00 89.38 172 ALA A CA 1
ATOM 1371 C C . ALA A 1 172 ? -11.440 -8.481 -13.482 1.00 89.38 172 ALA A C 1
ATOM 1373 O O . ALA A 1 172 ? -10.929 -9.602 -13.478 1.00 89.38 172 ALA A O 1
ATOM 1374 N N . GLY A 1 173 ? -12.670 -8.250 -13.011 1.00 87.12 173 GLY A N 1
ATOM 1375 C CA . GLY A 1 173 ? -13.550 -9.288 -12.460 1.00 87.12 173 GLY A CA 1
ATOM 1376 C C . GLY A 1 173 ? -13.180 -9.793 -11.059 1.00 87.12 173 GLY A C 1
ATOM 1377 O O . GLY A 1 173 ? -13.799 -10.744 -10.584 1.00 87.12 173 GLY A O 1
ATOM 1378 N N . ARG A 1 174 ? -12.187 -9.195 -10.387 1.00 89.00 174 ARG A N 1
ATOM 1379 C CA . ARG A 1 174 ? -11.829 -9.514 -8.997 1.00 89.00 174 ARG A CA 1
ATOM 1380 C C . ARG A 1 174 ? -12.415 -8.473 -8.048 1.00 89.00 174 ARG A C 1
ATOM 1382 O O . ARG A 1 174 ? -12.497 -7.296 -8.377 1.00 89.00 174 ARG A O 1
ATOM 1389 N N . VAL A 1 175 ? -12.791 -8.926 -6.857 1.00 88.56 175 VAL A N 1
ATOM 1390 C CA . VAL A 1 175 ? -13.289 -8.089 -5.759 1.00 88.56 175 VAL A CA 1
ATOM 1391 C C . VAL A 1 175 ? -12.530 -8.484 -4.498 1.00 88.56 175 VAL A C 1
ATOM 1393 O O . VAL A 1 175 ? -12.255 -9.669 -4.297 1.00 88.56 175 VAL A O 1
ATOM 1396 N N . LEU A 1 176 ? -12.178 -7.507 -3.663 1.00 88.81 176 LEU A N 1
ATOM 1397 C CA . LEU A 1 176 ? -11.577 -7.771 -2.357 1.00 88.81 176 LEU A CA 1
ATOM 1398 C C . LEU A 1 176 ? -12.650 -8.179 -1.350 1.00 88.81 176 LEU A C 1
ATOM 1400 O O . LEU A 1 176 ? -13.714 -7.566 -1.274 1.00 88.81 176 LEU A O 1
ATOM 1404 N N . ASN A 1 177 ? -12.357 -9.196 -0.545 1.00 89.62 177 ASN A N 1
ATOM 1405 C CA . ASN A 1 177 ? -13.220 -9.555 0.575 1.00 89.62 177 ASN A CA 1
ATOM 1406 C C . ASN A 1 177 ? -12.973 -8.627 1.787 1.00 89.62 177 ASN A C 1
ATOM 1408 O O . ASN A 1 177 ? -11.928 -7.982 1.899 1.00 89.62 177 ASN A O 1
ATOM 1412 N N . GLN A 1 178 ? -13.924 -8.574 2.727 1.00 85.56 178 GLN A N 1
ATOM 1413 C CA . GLN A 1 178 ? -13.809 -7.728 3.928 1.00 85.56 178 GLN A CA 1
ATOM 1414 C C . GLN A 1 178 ? -12.588 -8.071 4.797 1.00 85.56 178 GLN A C 1
ATOM 1416 O O . GLN A 1 178 ? -11.980 -7.181 5.384 1.00 85.56 178 GLN A O 1
ATOM 1421 N N . GLY A 1 179 ? -12.177 -9.343 4.841 1.00 87.31 179 GLY A N 1
ATOM 1422 C CA . GLY A 1 179 ? -10.973 -9.765 5.563 1.00 87.31 179 GLY A CA 1
ATOM 1423 C C . GLY A 1 179 ? -9.682 -9.205 4.956 1.00 87.31 179 GLY A C 1
ATOM 1424 O O . GLY A 1 179 ? -8.803 -8.763 5.687 1.00 87.31 179 GLY A O 1
ATOM 1425 N N . GLN A 1 180 ? -9.580 -9.160 3.626 1.00 91.56 180 GLN A N 1
ATOM 1426 C CA . GLN A 1 180 ? -8.457 -8.591 2.883 1.00 91.56 180 GLN A CA 1
ATOM 1427 C C . GLN A 1 180 ? -8.409 -7.076 3.063 1.00 91.56 180 GLN A C 1
ATOM 1429 O O . GLN A 1 180 ? -7.338 -6.532 3.312 1.00 91.56 180 GLN A O 1
ATOM 1434 N N . ILE A 1 181 ? -9.562 -6.402 3.007 1.00 91.50 181 ILE A N 1
ATOM 1435 C CA . ILE A 1 181 ? -9.655 -4.961 3.280 1.00 91.50 181 ILE A CA 1
ATOM 1436 C C . ILE A 1 181 ? -9.212 -4.674 4.720 1.00 91.50 181 ILE A C 1
ATOM 1438 O O . ILE A 1 181 ? -8.357 -3.818 4.934 1.00 91.50 181 ILE A O 1
ATOM 1442 N N . GLY A 1 182 ? -9.713 -5.433 5.699 1.00 90.56 182 GLY A N 1
ATOM 1443 C CA . GLY A 1 182 ? -9.293 -5.325 7.097 1.00 90.56 182 GLY A CA 1
ATOM 1444 C C . GLY A 1 182 ? -7.800 -5.600 7.300 1.00 90.56 182 GLY A C 1
ATOM 1445 O O . GLY A 1 182 ? -7.147 -4.887 8.057 1.00 90.56 182 GLY A O 1
ATOM 1446 N N . GLY A 1 183 ? -7.238 -6.572 6.577 1.00 92.25 183 GLY A N 1
ATOM 1447 C CA . GLY A 1 183 ? -5.804 -6.864 6.576 1.00 92.25 183 GLY A CA 1
ATOM 1448 C C . GLY A 1 183 ? -4.963 -5.707 6.034 1.00 92.25 183 GLY A C 1
ATOM 1449 O O . GLY A 1 183 ? -3.973 -5.336 6.659 1.00 92.25 183 GLY A O 1
ATOM 1450 N N . ILE A 1 184 ? -5.384 -5.085 4.926 1.00 94.44 184 ILE A N 1
ATOM 1451 C CA . ILE A 1 184 ? -4.733 -3.890 4.361 1.00 94.44 184 ILE A CA 1
ATOM 1452 C C . ILE A 1 184 ? -4.786 -2.729 5.361 1.00 94.44 184 ILE A C 1
ATOM 1454 O O . ILE A 1 184 ? -3.765 -2.099 5.630 1.00 94.44 184 ILE A O 1
ATOM 1458 N N . VAL A 1 185 ? -5.960 -2.462 5.940 1.00 94.19 185 VAL A N 1
ATOM 1459 C CA . VAL A 1 185 ? -6.144 -1.404 6.945 1.00 94.19 185 VAL A CA 1
ATOM 1460 C C . VAL A 1 185 ? -5.237 -1.646 8.151 1.00 94.19 185 VAL A C 1
ATOM 1462 O O . VAL A 1 185 ? -4.549 -0.728 8.594 1.00 94.19 185 VAL A O 1
ATOM 1465 N N . HIS A 1 186 ? -5.186 -2.881 8.655 1.00 93.69 186 HIS A N 1
ATOM 1466 C CA . HIS A 1 186 ? -4.367 -3.213 9.813 1.00 93.69 186 HIS A CA 1
ATOM 1467 C C . HIS A 1 186 ? -2.871 -3.073 9.517 1.00 93.69 186 HIS A C 1
ATOM 1469 O O . HIS A 1 186 ? -2.172 -2.420 10.289 1.00 93.69 186 HIS A O 1
ATOM 1475 N N . LEU A 1 187 ? -2.409 -3.590 8.372 1.00 94.56 187 LEU A N 1
ATOM 1476 C CA . LEU A 1 187 ? -1.026 -3.462 7.903 1.00 94.56 187 LEU A CA 1
ATOM 1477 C C . LEU A 1 187 ? -0.578 -1.996 7.853 1.00 94.56 187 LEU A C 1
ATOM 1479 O O . LEU A 1 187 ? 0.508 -1.659 8.318 1.00 94.56 187 LEU A O 1
ATOM 1483 N N . VAL A 1 188 ? -1.410 -1.113 7.301 1.00 95.12 188 VAL A N 1
ATOM 1484 C CA . VAL A 1 188 ? -1.071 0.311 7.195 1.00 95.12 188 VAL A CA 1
ATOM 1485 C C . VAL A 1 188 ? -1.112 0.991 8.564 1.00 95.12 188 VAL A C 1
ATOM 1487 O O . VAL A 1 188 ? -0.195 1.744 8.883 1.00 95.12 188 VAL A O 1
ATOM 1490 N N . SER A 1 189 ? -2.110 0.688 9.402 1.00 94.31 189 SER A N 1
ATOM 1491 C CA . SER A 1 189 ? -2.205 1.249 10.759 1.00 94.31 189 SER A CA 1
ATOM 1492 C C . SER A 1 189 ? -1.029 0.859 11.658 1.00 94.31 189 SER A C 1
ATOM 1494 O O . SER A 1 189 ? -0.572 1.677 12.445 1.00 94.31 189 SER A O 1
ATOM 1496 N N . SER A 1 190 ? -0.503 -0.363 11.528 1.00 93.75 190 SER A N 1
ATOM 1497 C CA . SER A 1 190 ? 0.635 -0.825 12.330 1.00 93.75 190 SER A CA 1
ATOM 1498 C C . SER A 1 190 ? 1.982 -0.324 11.811 1.00 93.75 190 SER A C 1
ATOM 1500 O O . SER A 1 190 ? 2.952 -0.300 12.563 1.00 93.75 190 SER A O 1
ATOM 1502 N N . SER A 1 191 ? 2.048 0.090 10.543 1.00 92.56 191 SER A N 1
ATOM 1503 C CA . SER A 1 191 ? 3.279 0.579 9.910 1.00 92.56 191 SER A CA 1
ATOM 1504 C C . SER A 1 191 ? 3.538 2.069 10.142 1.00 92.56 191 SER A C 1
ATOM 1506 O O . SER A 1 191 ? 4.631 2.552 9.854 1.00 92.56 191 SER A O 1
ATOM 1508 N N . VAL A 1 192 ? 2.546 2.817 10.636 1.00 92.75 192 VAL A N 1
ATOM 1509 C CA . VAL A 1 192 ? 2.642 4.263 10.869 1.00 92.75 192 VAL A CA 1
ATOM 1510 C C . VAL A 1 192 ? 2.308 4.564 12.324 1.00 92.75 192 VAL A C 1
ATOM 1512 O O . VAL A 1 192 ? 1.219 4.255 12.801 1.00 92.75 192 VAL A O 1
ATOM 1515 N N . GLU A 1 193 ? 3.232 5.211 13.030 1.00 90.06 193 GLU A N 1
ATOM 1516 C CA . GLU A 1 193 ? 3.032 5.595 14.428 1.00 90.06 193 GLU A CA 1
ATOM 1517 C C . GLU A 1 193 ? 1.799 6.500 14.585 1.00 90.06 193 GLU A C 1
ATOM 1519 O O . GLU A 1 193 ? 1.634 7.482 13.863 1.00 90.06 193 GLU A O 1
ATOM 1524 N N . GLY A 1 194 ? 0.920 6.163 15.533 1.00 90.19 194 GLY A N 1
ATOM 1525 C CA . GLY A 1 194 ? -0.270 6.957 15.852 1.00 90.19 194 GLY A CA 1
ATOM 1526 C C . GLY A 1 194 ? -1.413 6.868 14.833 1.00 90.19 194 GLY A C 1
ATOM 1527 O O . GLY A 1 194 ? -2.468 7.465 15.061 1.00 90.19 194 GLY A O 1
ATOM 1528 N N . LEU A 1 195 ? -1.259 6.116 13.736 1.00 93.44 195 LEU A N 1
ATOM 1529 C CA . LEU A 1 195 ? -2.313 5.938 12.742 1.00 93.44 195 LEU A CA 1
ATOM 1530 C C . LEU A 1 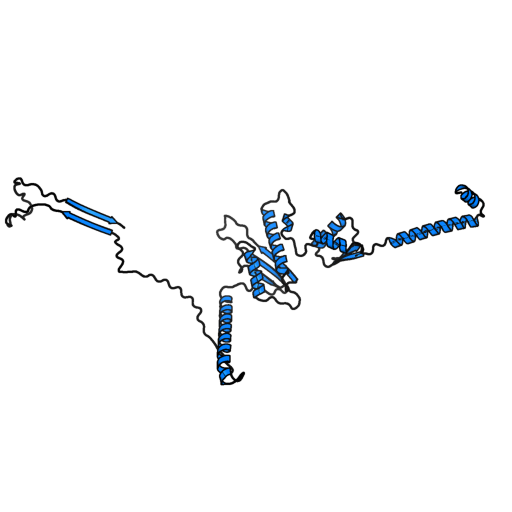195 ? -3.346 4.913 13.222 1.00 93.44 195 LEU A C 1
ATOM 1532 O O . LEU A 1 195 ? -3.075 3.722 13.344 1.00 93.44 195 LEU A O 1
ATOM 1536 N N . GLN A 1 196 ? -4.569 5.376 13.466 1.00 91.88 196 GLN A N 1
ATOM 1537 C CA . GLN A 1 196 ? -5.662 4.508 13.897 1.00 91.88 196 GLN A CA 1
ATOM 1538 C C . GLN A 1 196 ? -6.395 3.902 12.686 1.00 91.88 196 GLN A C 1
ATOM 1540 O O . GLN A 1 196 ? -6.596 4.612 11.699 1.00 91.88 196 GLN A O 1
ATOM 1545 N N . PRO A 1 197 ? -6.870 2.639 12.748 1.00 90.69 197 PRO A N 1
ATOM 1546 C CA . PRO A 1 197 ? -7.622 2.006 11.657 1.00 90.69 197 PRO A CA 1
ATOM 1547 C C . PRO A 1 197 ? -8.832 2.812 11.168 1.00 90.69 197 PRO A C 1
ATOM 1549 O O . PRO A 1 197 ? -9.178 2.754 9.993 1.00 90.69 197 PRO A O 1
ATOM 1552 N N . GLN A 1 198 ? -9.469 3.582 12.057 1.00 89.00 198 GLN A N 1
ATOM 1553 C CA . GLN A 1 198 ? -10.627 4.419 11.731 1.00 89.00 198 GLN A CA 1
ATOM 1554 C C . GLN A 1 198 ? -10.268 5.625 10.847 1.00 89.00 198 GLN A C 1
ATOM 1556 O O . GLN A 1 198 ? -11.142 6.159 10.172 1.00 89.00 198 GLN A O 1
ATOM 1561 N N . ASN A 1 199 ? -8.994 6.030 10.823 1.00 91.62 199 ASN A N 1
ATOM 1562 C CA . ASN A 1 199 ? -8.479 7.156 10.039 1.00 91.62 199 ASN A CA 1
ATOM 1563 C C . ASN A 1 199 ? -7.922 6.721 8.671 1.00 91.62 199 ASN A C 1
ATOM 1565 O O . ASN A 1 199 ? -7.210 7.487 8.013 1.00 91.62 199 ASN A O 1
ATOM 1569 N N . ILE A 1 200 ? -8.198 5.481 8.260 1.00 93.12 200 ILE A N 1
ATOM 1570 C CA . ILE A 1 200 ? -7.737 4.908 6.998 1.00 93.12 200 ILE A CA 1
ATOM 1571 C C . ILE A 1 200 ? -8.930 4.757 6.069 1.00 93.12 200 ILE A C 1
ATOM 1573 O O . ILE A 1 200 ? -9.905 4.082 6.389 1.00 93.12 200 ILE A O 1
ATOM 1577 N N . THR A 1 201 ? -8.822 5.366 4.893 1.00 92.50 201 THR A N 1
ATOM 1578 C CA . THR A 1 201 ? -9.829 5.255 3.838 1.00 92.50 201 THR A CA 1
ATOM 1579 C C . THR A 1 201 ? -9.269 4.429 2.687 1.00 92.50 201 THR A C 1
ATOM 1581 O O . THR A 1 201 ? -8.207 4.743 2.158 1.00 92.50 201 THR A O 1
ATOM 1584 N N . VAL A 1 202 ? -9.978 3.380 2.285 1.00 93.56 202 VAL A N 1
ATOM 1585 C CA . VAL A 1 202 ? -9.648 2.512 1.152 1.00 93.56 202 VAL A CA 1
ATOM 1586 C C . VAL A 1 202 ? -10.690 2.720 0.066 1.00 93.56 202 VAL A C 1
ATOM 1588 O O . VAL A 1 202 ? -11.877 2.491 0.299 1.00 93.56 202 VAL A O 1
ATOM 1591 N N . ILE A 1 203 ? -10.244 3.120 -1.120 1.00 92.19 203 ILE A N 1
ATOM 1592 C CA . ILE A 1 203 ? -11.089 3.339 -2.294 1.00 92.19 203 ILE A CA 1
ATOM 1593 C C . ILE A 1 203 ? -10.597 2.520 -3.487 1.00 92.19 203 ILE A C 1
ATOM 1595 O O . ILE A 1 203 ? -9.402 2.259 -3.631 1.00 92.19 203 ILE A O 1
ATOM 1599 N N . ASP A 1 204 ? -11.526 2.134 -4.352 1.00 90.88 204 ASP A N 1
ATOM 1600 C CA . ASP A 1 204 ? -11.228 1.533 -5.652 1.00 90.88 204 ASP A CA 1
ATOM 1601 C C . ASP A 1 204 ? -11.053 2.608 -6.741 1.00 90.88 204 ASP A C 1
ATOM 1603 O O . ASP A 1 204 ? -11.501 3.749 -6.594 1.00 90.88 204 ASP A O 1
ATOM 1607 N N . ASN A 1 205 ? -10.458 2.243 -7.876 1.00 85.50 205 ASN A N 1
ATOM 1608 C CA . ASN A 1 205 ? -10.231 3.129 -9.022 1.00 85.50 205 ASN A CA 1
ATOM 1609 C C . ASN A 1 205 ? -11.533 3.662 -9.654 1.00 85.50 205 ASN A C 1
ATOM 1611 O O . ASN A 1 205 ? -11.499 4.664 -10.365 1.00 85.50 205 ASN A O 1
ATOM 1615 N N . MET A 1 206 ? -12.666 3.006 -9.390 1.00 83.81 206 MET A N 1
ATOM 1616 C CA . MET A 1 206 ? -14.008 3.435 -9.795 1.00 83.81 206 MET A CA 1
ATOM 1617 C C . MET A 1 206 ? -14.649 4.436 -8.815 1.00 83.81 206 MET A C 1
ATOM 1619 O O . MET A 1 206 ? -15.779 4.859 -9.038 1.00 83.81 206 MET A O 1
ATOM 1623 N N . GLY A 1 207 ? -13.959 4.811 -7.732 1.00 80.94 207 GLY A N 1
ATOM 1624 C CA . GLY A 1 207 ? -14.482 5.715 -6.700 1.00 80.94 207 GLY A CA 1
ATOM 1625 C C . GLY A 1 207 ? -15.354 5.030 -5.645 1.00 80.94 207 GLY A C 1
ATOM 1626 O O . GLY A 1 207 ? -15.958 5.706 -4.816 1.00 80.94 207 GLY A O 1
ATOM 1627 N N . ASN A 1 208 ? -15.413 3.695 -5.645 1.00 84.06 208 ASN A N 1
ATOM 1628 C CA . ASN A 1 208 ? -16.140 2.935 -4.633 1.00 84.06 208 ASN A CA 1
ATOM 1629 C C . ASN A 1 208 ? -15.356 2.932 -3.319 1.00 84.06 208 ASN A C 1
ATOM 1631 O O . ASN A 1 208 ? -14.193 2.525 -3.287 1.00 84.06 208 ASN A O 1
ATOM 1635 N N . LEU A 1 209 ? -16.002 3.349 -2.232 1.00 84.75 209 LEU A N 1
ATOM 1636 C CA . LEU A 1 209 ? -15.444 3.234 -0.891 1.00 84.75 209 LEU A CA 1
ATOM 1637 C C . LEU A 1 209 ? -15.484 1.763 -0.449 1.00 84.75 209 LEU A C 1
ATOM 1639 O O . LEU A 1 209 ? -16.556 1.172 -0.337 1.00 84.75 209 LEU A O 1
ATOM 1643 N N . LEU A 1 210 ? -14.310 1.177 -0.212 1.00 82.00 210 LEU A N 1
ATOM 1644 C CA . LEU A 1 210 ? -14.145 -0.217 0.209 1.00 82.00 210 LEU A CA 1
ATOM 1645 C C . LEU A 1 210 ? -14.003 -0.341 1.729 1.00 82.00 210 LEU A C 1
ATOM 1647 O O . LEU A 1 210 ? -14.461 -1.319 2.318 1.00 82.00 210 LEU A O 1
ATOM 1651 N N . SER A 1 211 ? -13.389 0.650 2.381 1.00 72.69 211 SER A N 1
ATOM 1652 C CA . SER A 1 211 ? -13.367 0.728 3.841 1.00 72.69 211 SER A CA 1
ATOM 1653 C C . SER A 1 211 ? -14.633 1.413 4.331 1.00 72.69 211 SER A C 1
ATOM 1655 O O . SER A 1 211 ? -14.830 2.599 4.073 1.00 72.69 211 SER A O 1
ATOM 1657 N N . MET A 1 212 ? -15.463 0.722 5.099 1.00 63.88 212 MET A N 1
ATOM 1658 C CA . MET A 1 212 ? -16.471 1.422 5.883 1.00 63.88 212 MET A CA 1
ATOM 1659 C C . MET A 1 212 ? -15.761 1.939 7.140 1.00 63.88 212 MET A C 1
ATOM 1661 O O . MET A 1 212 ? -15.344 1.107 7.954 1.00 63.88 212 MET A O 1
ATOM 1665 N N . PRO A 1 213 ? -15.537 3.259 7.308 1.00 54.31 213 PRO A N 1
ATOM 1666 C CA . PRO A 1 213 ? -15.038 3.760 8.577 1.00 54.31 213 PRO A CA 1
ATOM 1667 C C . PRO A 1 213 ? -16.013 3.287 9.650 1.00 54.31 213 PRO A C 1
ATOM 1669 O O . PRO A 1 213 ? -17.230 3.317 9.453 1.00 54.31 213 PRO A O 1
ATOM 1672 N N . ALA A 1 214 ? -15.474 2.786 10.759 1.00 52.19 214 ALA A N 1
ATOM 1673 C CA . ALA A 1 214 ? -16.262 2.395 11.914 1.00 52.19 214 ALA A CA 1
ATOM 1674 C C . ALA A 1 214 ? -16.900 3.651 12.530 1.00 52.19 214 ALA A C 1
ATOM 1676 O O . ALA A 1 214 ? -16.434 4.166 13.540 1.00 52.19 214 ALA A O 1
ATOM 1677 N N . ALA A 1 215 ? -17.941 4.180 11.888 1.00 46.44 215 ALA A N 1
ATOM 1678 C CA . ALA A 1 215 ? -18.849 5.132 12.491 1.00 46.44 215 ALA A CA 1
ATOM 1679 C C . ALA A 1 215 ? -19.583 4.363 13.595 1.00 46.44 215 ALA A C 1
ATOM 1681 O O . ALA A 1 215 ? -20.282 3.382 13.327 1.00 46.44 215 ALA A O 1
ATOM 1682 N N . GLY A 1 216 ? -19.296 4.760 14.832 1.00 49.34 216 GLY A N 1
ATOM 1683 C CA . GLY A 1 216 ? -19.412 3.981 16.065 1.00 49.34 216 GLY A CA 1
ATOM 1684 C C . GLY A 1 216 ? -20.804 3.574 16.546 1.00 49.34 216 GLY A C 1
ATOM 1685 O O . GLY A 1 216 ? -20.930 3.326 17.731 1.00 49.34 216 GLY A O 1
ATOM 1686 N N . ASP A 1 217 ? -21.797 3.428 15.671 1.00 49.97 217 ASP A N 1
ATOM 1687 C CA . ASP A 1 217 ? -23.106 2.850 16.023 1.00 49.97 217 ASP A CA 1
ATOM 1688 C C . ASP A 1 217 ? -23.621 1.899 14.927 1.00 49.97 217 ASP A C 1
ATOM 1690 O O . ASP A 1 217 ? -23.994 0.762 15.205 1.00 49.97 217 ASP A O 1
ATOM 1694 N N . ALA A 1 218 ? -23.526 2.281 13.648 1.00 53.94 218 ALA A N 1
ATOM 1695 C CA . ALA A 1 218 ? -24.031 1.466 12.534 1.00 53.94 218 ALA A CA 1
ATOM 1696 C C . ALA A 1 218 ? -23.231 0.166 12.285 1.00 53.94 218 ALA A C 1
ATOM 1698 O O . ALA A 1 218 ? -23.772 -0.818 11.780 1.00 53.94 218 ALA A O 1
ATOM 1699 N N . VAL A 1 219 ? -21.936 0.143 12.630 1.00 54.50 219 VAL A N 1
ATOM 1700 C CA . VAL A 1 219 ? -21.075 -1.051 12.479 1.00 54.50 219 VAL A CA 1
ATOM 1701 C C . VAL A 1 219 ? -21.211 -2.017 13.661 1.00 54.50 219 VAL A C 1
ATOM 1703 O O . VAL A 1 219 ? -21.027 -3.223 13.499 1.00 54.50 219 VAL A O 1
ATOM 1706 N N . ALA A 1 220 ? -21.538 -1.509 14.851 1.00 59.12 220 ALA A N 1
ATOM 1707 C CA . ALA A 1 220 ? -21.859 -2.364 15.991 1.00 59.12 220 ALA A CA 1
ATOM 1708 C C . ALA A 1 220 ? -23.162 -3.128 15.718 1.00 59.12 220 ALA A C 1
ATOM 1710 O O . ALA A 1 220 ? -23.203 -4.342 15.902 1.00 59.12 220 ALA A O 1
ATOM 1711 N N . ASP A 1 221 ? -24.161 -2.437 15.168 1.00 66.44 221 ASP A N 1
ATOM 1712 C CA . ASP A 1 221 ? -25.459 -3.009 14.810 1.00 66.44 221 ASP A CA 1
ATOM 1713 C C . ASP A 1 221 ? -25.340 -4.050 13.676 1.00 66.44 221 ASP A C 1
ATOM 1715 O O . ASP A 1 221 ? -25.924 -5.133 13.736 1.00 66.44 221 ASP A O 1
ATOM 1719 N N . SER A 1 222 ? -24.486 -3.799 12.670 1.00 73.56 222 SER A N 1
ATOM 1720 C CA . SER A 1 222 ? -24.240 -4.774 11.597 1.00 73.56 222 SER A CA 1
ATOM 1721 C C . SER A 1 222 ? -23.515 -6.032 12.087 1.00 73.56 222 SER A C 1
ATOM 1723 O O . SER A 1 222 ? -23.905 -7.139 11.711 1.00 73.56 222 SER A O 1
ATOM 1725 N N . LYS A 1 223 ? -22.521 -5.893 12.975 1.00 78.50 223 LYS A N 1
ATOM 1726 C CA . LYS A 1 223 ? -21.844 -7.037 13.611 1.00 78.50 223 LYS A CA 1
ATOM 1727 C C . LYS A 1 223 ? -22.774 -7.820 14.535 1.00 78.50 223 LYS A C 1
ATOM 1729 O O . LYS A 1 223 ? -22.720 -9.047 14.540 1.00 78.50 223 LYS A O 1
ATOM 1734 N N . GLN A 1 224 ? -23.626 -7.139 15.300 1.00 83.50 224 GLN A N 1
ATOM 1735 C CA . GLN A 1 224 ? -24.632 -7.778 16.153 1.00 83.50 224 GLN A CA 1
ATOM 1736 C C . GLN A 1 224 ? -25.650 -8.563 15.318 1.00 83.50 224 GLN A C 1
ATOM 1738 O O . GLN A 1 224 ? -25.949 -9.711 15.647 1.00 83.50 224 GLN A O 1
ATOM 1743 N N . LEU A 1 225 ? -26.112 -8.001 14.196 1.00 86.38 225 LEU A N 1
ATOM 1744 C CA . LEU A 1 225 ? -27.003 -8.687 13.261 1.00 86.38 225 LEU A CA 1
ATOM 1745 C C . LEU A 1 225 ? -26.330 -9.899 12.603 1.00 86.38 225 LEU A C 1
ATOM 1747 O O . LEU A 1 225 ? -26.958 -10.943 12.428 1.00 86.38 225 LEU A O 1
ATOM 1751 N N . GLU A 1 226 ? -25.060 -9.775 12.218 1.00 86.81 226 GLU A N 1
ATOM 1752 C CA . GLU A 1 226 ? -24.292 -10.874 11.630 1.00 86.81 226 GLU A CA 1
ATOM 1753 C C . GLU A 1 226 ? -24.070 -12.004 12.643 1.00 86.81 226 GLU A C 1
ATOM 1755 O O . GLU A 1 226 ? -24.286 -13.177 12.323 1.00 86.81 226 GLU A O 1
ATOM 1760 N N . TYR A 1 227 ? -23.761 -11.654 13.895 1.00 89.19 227 TYR A N 1
ATOM 1761 C CA . TYR A 1 227 ? -23.690 -12.606 14.998 1.00 89.19 227 TYR A CA 1
ATOM 1762 C C . TYR A 1 227 ? -25.041 -13.289 15.235 1.00 89.19 227 TYR A C 1
ATOM 1764 O O . TYR A 1 227 ? -25.104 -14.517 15.264 1.00 89.19 227 TYR A O 1
ATOM 1772 N N . GLN A 1 228 ? -26.140 -12.535 15.295 1.00 91.00 228 GLN A N 1
ATOM 1773 C CA . GLN A 1 228 ? -27.484 -13.098 15.436 1.00 91.00 228 GLN A CA 1
ATOM 1774 C C . GLN A 1 228 ? -27.813 -14.083 14.301 1.00 91.00 228 GLN A C 1
ATOM 1776 O O . GLN A 1 228 ? -28.238 -15.202 14.575 1.00 91.00 228 GLN A O 1
ATOM 1781 N N . LYS A 1 229 ? -27.522 -13.732 13.039 1.00 92.00 229 LYS A N 1
ATOM 1782 C CA . LYS A 1 229 ? -27.704 -14.634 11.885 1.00 92.00 229 LYS A CA 1
ATOM 1783 C C . LYS A 1 229 ? -26.857 -15.903 11.982 1.00 92.00 229 LYS A C 1
ATOM 1785 O O . LYS A 1 229 ? -27.317 -16.968 11.574 1.00 92.00 229 LYS A O 1
ATOM 1790 N N . SER A 1 230 ? -25.623 -15.806 12.485 1.00 92.81 230 SER A N 1
ATOM 1791 C CA . SER A 1 230 ? -24.770 -16.985 12.683 1.00 92.81 230 SER A CA 1
ATOM 1792 C C . SER A 1 230 ? -25.337 -17.931 13.741 1.00 92.81 230 SER A C 1
ATOM 1794 O O . SER A 1 230 ? -25.381 -19.138 13.507 1.00 92.81 230 SER A O 1
ATOM 1796 N N . VAL A 1 231 ? -25.854 -17.380 14.842 1.00 95.19 231 VAL A N 1
ATOM 1797 C CA . VAL A 1 231 ? -26.501 -18.139 15.916 1.00 95.19 231 VAL A CA 1
ATOM 1798 C C . VAL A 1 231 ? -27.785 -18.798 15.408 1.00 95.19 231 VAL A C 1
ATOM 1800 O O . VAL A 1 231 ? -27.976 -19.996 15.611 1.00 95.19 231 VAL A O 1
ATOM 1803 N N . ASP A 1 232 ? -28.627 -18.060 14.679 1.00 94.19 232 ASP A N 1
ATOM 1804 C CA . ASP A 1 232 ? -29.856 -18.593 14.080 1.00 94.19 232 ASP A CA 1
ATOM 1805 C C . ASP A 1 232 ? -29.557 -19.783 13.157 1.00 94.19 232 ASP A C 1
ATOM 1807 O O . ASP A 1 232 ? -30.165 -20.845 13.297 1.00 94.19 232 ASP A O 1
ATOM 1811 N N . LYS A 1 233 ? -28.558 -19.650 12.274 1.00 94.75 233 LYS A N 1
ATOM 1812 C CA . LYS A 1 233 ? -28.143 -20.715 11.349 1.00 94.75 233 LYS A CA 1
ATOM 1813 C C . LYS A 1 233 ? -27.561 -21.932 12.072 1.00 94.75 233 LYS A C 1
ATOM 1815 O O . LYS A 1 233 ? -27.771 -23.069 11.646 1.00 94.75 233 LYS A O 1
ATOM 1820 N N . GLU A 1 234 ? -26.817 -21.711 13.155 1.00 95.50 234 GLU A N 1
ATOM 1821 C CA . GLU A 1 234 ? -26.271 -22.792 13.975 1.00 95.50 234 GLU A CA 1
ATOM 1822 C C . GLU A 1 234 ? -27.393 -23.605 14.637 1.00 95.50 234 GLU A C 1
ATOM 1824 O O . GLU A 1 234 ? -27.390 -24.838 14.564 1.00 95.50 234 GLU A O 1
ATOM 1829 N N . TYR A 1 235 ? -28.382 -22.935 15.237 1.00 95.19 235 TYR A N 1
ATOM 1830 C CA . TYR A 1 235 ? -29.534 -23.605 15.841 1.00 95.19 235 TYR A CA 1
ATOM 1831 C C . TYR A 1 235 ? -30.442 -24.267 14.805 1.00 95.19 235 TYR A C 1
ATOM 1833 O O . TYR A 1 235 ? -30.917 -25.376 15.048 1.00 95.19 235 TYR A O 1
ATOM 1841 N N . GLU A 1 236 ? -30.645 -23.644 13.644 1.00 94.38 236 GLU A N 1
ATOM 1842 C CA . GLU A 1 236 ? -31.396 -24.232 12.533 1.00 94.38 236 GLU A CA 1
ATOM 1843 C C . GLU A 1 236 ? -30.772 -25.567 12.102 1.00 94.38 236 GLU A C 1
ATOM 1845 O O . GLU A 1 236 ? -31.468 -26.579 12.047 1.00 94.38 236 GLU A O 1
ATOM 1850 N N . SER A 1 237 ? -29.446 -25.609 11.925 1.00 93.12 237 SER A N 1
ATOM 1851 C CA . SER A 1 237 ? -28.710 -26.834 11.582 1.00 93.12 237 SER A CA 1
ATOM 1852 C C . SER A 1 237 ? -28.816 -27.914 12.670 1.00 93.12 237 SER A C 1
ATOM 1854 O O . SER A 1 237 ? -29.088 -29.082 12.374 1.00 93.12 237 SER A O 1
ATOM 1856 N N . LYS A 1 238 ? -28.668 -27.535 13.950 1.00 93.31 238 LYS A N 1
ATOM 1857 C CA . LYS A 1 238 ? -28.801 -28.467 15.085 1.00 93.31 238 LYS A CA 1
ATOM 1858 C C . LYS A 1 238 ? -30.200 -29.079 15.148 1.00 93.31 238 LYS A C 1
ATOM 1860 O O . LYS A 1 238 ? -30.329 -30.302 15.196 1.00 93.31 238 LYS A O 1
ATOM 1865 N N . LEU A 1 239 ? -31.243 -28.253 15.093 1.00 92.44 239 LEU A N 1
ATOM 1866 C CA . LEU A 1 239 ? -32.631 -28.718 15.130 1.00 92.44 239 LEU A CA 1
ATOM 1867 C C . LEU A 1 239 ? -32.984 -29.543 13.887 1.00 92.44 239 LEU A C 1
ATOM 1869 O O . LEU A 1 239 ? -33.700 -30.538 14.001 1.00 92.44 239 LEU A O 1
ATOM 1873 N N . GLN A 1 240 ? -32.444 -29.180 12.719 1.00 91.81 240 GLN A N 1
ATOM 1874 C CA . GLN A 1 240 ? -32.648 -29.932 11.483 1.00 91.81 240 GLN A CA 1
ATOM 1875 C C . GLN A 1 240 ? -32.062 -31.331 11.600 1.00 91.81 240 GLN A C 1
ATOM 1877 O O . GLN A 1 240 ? -32.778 -32.301 11.373 1.00 91.81 240 GLN A O 1
ATOM 1882 N N . SER A 1 241 ? -30.809 -31.453 12.041 1.00 91.38 241 SER A N 1
ATOM 1883 C CA . SER A 1 241 ? -30.171 -32.762 12.219 1.00 91.38 241 SER A CA 1
ATOM 1884 C C . SER A 1 241 ? -30.911 -33.659 13.221 1.00 91.38 241 SER A C 1
ATOM 1886 O O . SER A 1 241 ? -31.020 -34.866 13.008 1.00 91.38 241 SER A O 1
ATOM 1888 N N . MET A 1 242 ? -31.485 -33.071 14.276 1.00 90.56 242 MET A N 1
ATOM 1889 C CA . MET A 1 242 ? -32.272 -33.798 15.271 1.00 90.56 242 MET A CA 1
ATOM 1890 C C . MET A 1 242 ? -33.599 -34.310 14.695 1.00 90.56 242 MET A C 1
ATOM 1892 O O . MET A 1 242 ? -33.962 -35.467 14.908 1.00 90.56 242 MET A O 1
ATOM 1896 N N . LEU A 1 243 ? -34.322 -33.469 13.950 1.00 90.00 243 LEU A N 1
ATOM 1897 C CA . LEU A 1 243 ? -35.624 -33.830 13.383 1.00 90.00 243 LEU A CA 1
ATOM 1898 C C . LEU A 1 243 ? -35.502 -34.761 12.171 1.00 90.00 243 LEU A C 1
ATOM 1900 O O . LEU A 1 243 ? -36.347 -35.641 12.000 1.00 90.00 243 LEU A O 1
ATOM 1904 N N . GLU A 1 244 ? -34.436 -34.642 11.374 1.00 91.44 244 GLU A N 1
ATOM 1905 C CA . GLU A 1 244 ? -34.159 -35.539 10.244 1.00 91.44 244 GLU A CA 1
ATOM 1906 C C . GLU A 1 244 ? -34.008 -37.005 10.674 1.00 91.44 244 GLU A C 1
ATOM 1908 O O . GLU A 1 244 ? -34.409 -37.895 9.922 1.00 91.44 244 GLU A O 1
ATOM 1913 N N . GLY A 1 245 ? -33.513 -37.263 11.891 1.00 86.56 245 GLY A N 1
ATOM 1914 C CA . GLY A 1 245 ? -33.410 -38.611 12.459 1.00 86.56 245 GLY A CA 1
ATOM 1915 C C . GLY A 1 245 ? -34.758 -39.300 12.708 1.00 86.56 245 GLY A C 1
ATOM 1916 O O . GLY A 1 245 ? -34.804 -40.523 12.803 1.00 86.56 245 GLY A O 1
ATOM 1917 N N . ILE A 1 246 ? -35.853 -38.537 12.779 1.00 90.19 246 ILE A N 1
ATOM 1918 C CA . ILE A 1 246 ? -37.205 -39.054 13.041 1.00 90.19 246 ILE A CA 1
ATOM 1919 C C . ILE A 1 246 ? -38.069 -38.983 11.777 1.00 90.19 246 ILE A C 1
ATOM 1921 O O . ILE A 1 246 ? -38.730 -39.954 11.418 1.00 90.19 246 ILE A O 1
ATOM 1925 N N . VAL A 1 247 ? -38.075 -37.835 11.093 1.00 91.06 247 VAL A N 1
ATOM 1926 C CA . VAL A 1 247 ? -38.994 -37.566 9.970 1.00 91.06 247 VAL A CA 1
ATOM 1927 C C . VAL A 1 247 ? -38.408 -37.909 8.597 1.00 91.06 247 VAL A C 1
ATOM 1929 O O . VAL A 1 247 ? -39.139 -37.954 7.605 1.00 91.06 247 VAL A O 1
ATOM 1932 N N . GLY A 1 248 ? -37.103 -38.180 8.528 1.00 84.75 248 GLY A N 1
ATOM 1933 C CA . GLY A 1 248 ? -36.367 -38.403 7.288 1.00 84.75 248 GLY A CA 1
ATOM 1934 C C . GLY A 1 248 ? -35.820 -37.112 6.670 1.00 84.75 248 GLY A C 1
ATOM 1935 O O . GLY A 1 248 ? -36.372 -36.019 6.822 1.00 84.75 248 GLY A O 1
ATOM 1936 N N . ARG A 1 249 ? -34.702 -37.250 5.950 1.00 88.06 249 ARG A N 1
ATOM 1937 C CA . ARG A 1 249 ? -33.938 -36.139 5.365 1.00 88.06 249 ARG A CA 1
ATOM 1938 C C . ARG A 1 249 ? -34.802 -35.281 4.434 1.00 88.06 249 ARG A C 1
ATOM 1940 O O . ARG A 1 249 ? -35.481 -35.814 3.557 1.00 88.06 249 ARG A O 1
ATOM 1947 N N . GLY A 1 250 ? -34.773 -33.960 4.617 1.00 85.69 250 GLY A N 1
ATOM 1948 C CA . GLY A 1 250 ? -35.510 -33.006 3.775 1.00 85.69 250 GLY A CA 1
ATOM 1949 C C . GLY A 1 250 ? -37.031 -32.961 3.979 1.00 85.69 250 GLY A C 1
ATOM 1950 O O . GLY A 1 250 ? -37.710 -32.257 3.236 1.00 85.69 250 GLY A O 1
ATOM 1951 N N . LYS A 1 251 ? -37.585 -33.677 4.970 1.00 88.38 251 LYS A N 1
ATOM 1952 C CA . LYS A 1 251 ? -39.026 -33.637 5.294 1.00 88.38 251 LYS A CA 1
ATOM 1953 C C . LYS A 1 251 ? -39.406 -32.632 6.387 1.00 88.38 251 LYS A C 1
ATOM 1955 O O . LYS A 1 251 ? -40.583 -32.525 6.720 1.00 88.38 251 LYS A O 1
ATOM 1960 N N . ALA A 1 252 ? -38.443 -31.888 6.928 1.00 85.44 252 ALA A N 1
ATOM 1961 C CA . ALA A 1 252 ? -38.667 -30.830 7.909 1.00 85.44 252 ALA A CA 1
ATOM 1962 C C . ALA A 1 252 ? -38.011 -29.523 7.444 1.00 85.44 252 ALA A C 1
ATOM 1964 O O . ALA A 1 252 ? -36.885 -29.533 6.952 1.00 85.44 252 ALA A O 1
ATOM 1965 N N . ILE A 1 253 ? -38.721 -28.405 7.615 1.00 87.88 253 ILE A N 1
ATOM 1966 C CA . ILE A 1 253 ? -38.211 -27.045 7.402 1.00 87.88 253 ILE A CA 1
ATOM 1967 C C . ILE A 1 253 ? -38.267 -26.343 8.751 1.00 87.88 253 ILE A C 1
ATOM 1969 O O . I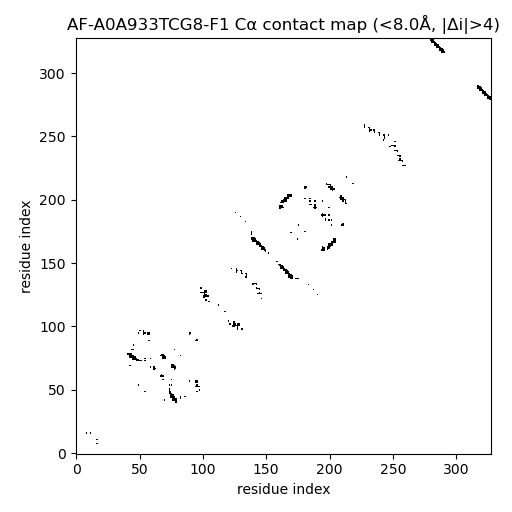LE A 1 253 ? -39.320 -26.316 9.389 1.00 87.88 253 ILE A O 1
ATOM 1973 N N . ILE A 1 254 ? -37.145 -25.782 9.183 1.00 90.00 254 ILE A N 1
ATOM 1974 C CA . ILE A 1 254 ? -37.008 -25.152 10.495 1.00 90.00 254 ILE A CA 1
ATOM 1975 C C . ILE A 1 254 ? -36.570 -23.719 10.267 1.00 90.00 254 ILE A C 1
ATOM 1977 O O . ILE A 1 254 ? -35.799 -23.441 9.361 1.00 90.00 254 ILE A O 1
ATOM 1981 N N . ARG A 1 255 ? -37.103 -22.795 11.060 1.00 91.81 255 ARG A N 1
ATOM 1982 C CA . ARG A 1 255 ? -36.672 -21.399 11.069 1.00 91.81 255 ARG A CA 1
ATOM 1983 C C . ARG A 1 255 ? -36.516 -20.977 12.513 1.00 91.81 255 ARG A C 1
ATOM 1985 O O . ARG A 1 255 ? -37.425 -21.194 13.313 1.00 91.81 255 ARG A O 1
ATOM 1992 N N . VAL A 1 256 ? -35.372 -20.391 12.830 1.00 93.38 256 VAL A N 1
ATOM 1993 C CA . VAL A 1 256 ? -35.049 -19.908 14.171 1.00 93.38 256 VAL A CA 1
ATOM 1994 C C . VAL A 1 256 ? -34.871 -18.399 14.095 1.00 93.38 256 VAL A C 1
ATOM 1996 O O . VAL A 1 256 ? -34.289 -17.890 13.143 1.00 93.38 256 VAL A O 1
ATOM 1999 N N . ALA A 1 257 ? -35.421 -17.694 15.078 1.00 93.00 257 ALA A N 1
ATOM 2000 C CA . ALA A 1 257 ? -35.209 -16.269 15.264 1.00 93.00 257 ALA A CA 1
ATOM 2001 C C . ALA A 1 257 ? -34.852 -16.033 16.732 1.00 93.00 257 ALA A C 1
ATOM 2003 O O . ALA A 1 257 ? -35.705 -16.145 17.616 1.00 93.00 257 ALA A O 1
ATOM 2004 N N . THR A 1 258 ? -33.583 -15.743 16.996 1.00 90.69 258 THR A N 1
ATOM 2005 C CA . THR A 1 258 ? -33.054 -15.589 18.353 1.00 90.69 258 THR A CA 1
ATOM 2006 C C . THR A 1 258 ? -33.026 -14.119 18.744 1.00 90.69 258 THR A C 1
ATOM 2008 O O . THR A 1 258 ? -32.544 -13.280 17.989 1.00 90.69 258 THR A O 1
ATOM 2011 N N . LYS A 1 259 ? -33.499 -13.789 19.950 1.00 90.88 259 LYS A N 1
ATOM 2012 C CA . LYS A 1 259 ? -33.350 -12.446 20.525 1.00 90.88 259 LYS A CA 1
ATOM 2013 C C . LYS A 1 259 ? -32.181 -12.447 21.506 1.00 90.88 259 LYS A C 1
ATOM 2015 O O . LYS A 1 259 ? -32.291 -13.010 22.591 1.00 90.88 259 LYS A O 1
ATOM 2020 N N . ILE A 1 260 ? -31.072 -11.825 21.117 1.00 88.31 260 ILE A N 1
ATOM 2021 C CA . ILE A 1 260 ? -29.854 -11.741 21.931 1.00 88.31 260 ILE A CA 1
ATOM 2022 C C . ILE A 1 260 ? -29.817 -10.374 22.616 1.00 88.31 260 ILE A C 1
ATOM 2024 O O . ILE A 1 260 ? -30.064 -9.352 21.979 1.00 88.31 260 ILE A O 1
ATOM 2028 N N . ASN A 1 261 ? -29.539 -10.351 23.920 1.00 87.44 261 ASN A N 1
ATOM 2029 C CA . ASN A 1 261 ? -29.310 -9.109 24.650 1.00 87.44 261 ASN A CA 1
ATOM 2030 C C . ASN A 1 261 ? -27.801 -8.844 24.738 1.00 87.44 261 ASN A C 1
ATOM 2032 O O . ASN A 1 261 ? -27.088 -9.595 25.398 1.00 87.44 261 ASN A O 1
ATOM 2036 N N . PHE A 1 262 ? -27.335 -7.775 24.090 1.00 82.88 262 PHE A N 1
ATOM 2037 C CA . PHE A 1 262 ? -25.927 -7.361 24.067 1.00 82.88 262 PHE A CA 1
ATOM 2038 C C . PHE A 1 262 ? -25.574 -6.326 25.150 1.00 82.88 262 PHE A C 1
ATOM 2040 O O . PHE A 1 262 ? -24.548 -5.658 25.055 1.00 82.88 262 PHE A O 1
ATOM 2047 N N . THR A 1 263 ? -26.422 -6.156 26.168 1.00 86.12 263 THR A N 1
ATOM 2048 C CA . THR A 1 263 ? -26.176 -5.198 27.255 1.00 86.12 263 THR A CA 1
ATOM 2049 C C . THR A 1 263 ? -24.956 -5.627 28.076 1.00 86.12 263 THR A C 1
ATOM 2051 O O . THR A 1 263 ? -24.958 -6.699 28.682 1.00 86.12 263 THR A O 1
ATOM 2054 N N . GLN A 1 264 ? -23.929 -4.776 28.126 1.00 78.25 264 GLN A N 1
ATOM 2055 C CA . GLN A 1 264 ? -22.770 -4.944 29.001 1.00 78.25 264 GLN A CA 1
ATOM 2056 C C . GLN A 1 264 ? -23.135 -4.477 30.415 1.00 78.25 264 GLN A C 1
ATOM 2058 O O . GLN A 1 264 ? -23.577 -3.345 30.602 1.00 78.25 264 GLN A O 1
ATOM 2063 N N . ILE A 1 265 ? -22.978 -5.354 31.408 1.00 84.19 265 ILE A N 1
ATOM 2064 C CA . ILE A 1 265 ? -23.257 -5.043 32.814 1.00 84.19 265 ILE A CA 1
ATOM 2065 C C . ILE A 1 265 ? -21.921 -5.004 33.554 1.00 84.19 265 ILE A C 1
ATOM 2067 O O . ILE A 1 265 ? -21.297 -6.042 33.761 1.00 84.19 265 ILE A O 1
ATOM 2071 N N . GLU A 1 266 ? -21.489 -3.811 33.955 1.00 82.69 266 GLU A N 1
ATOM 2072 C CA . GLU A 1 266 ? -20.380 -3.644 34.895 1.00 82.69 266 GLU A CA 1
ATOM 2073 C C . GLU A 1 266 ? -20.931 -3.667 36.322 1.00 82.69 266 GLU A C 1
ATOM 2075 O O . GLU A 1 266 ? -21.859 -2.929 36.658 1.00 82.69 266 GLU A O 1
ATOM 2080 N N . ARG A 1 267 ? -20.388 -4.552 37.162 1.00 82.25 267 ARG A N 1
ATOM 2081 C CA . ARG A 1 267 ? -20.793 -4.690 38.562 1.00 82.25 267 ARG A CA 1
ATOM 2082 C C . ARG A 1 267 ? -19.577 -4.512 39.455 1.00 82.25 267 ARG A C 1
ATOM 2084 O O . ARG A 1 267 ? -18.709 -5.378 39.496 1.00 82.25 267 ARG A O 1
ATOM 2091 N N . THR A 1 268 ? -19.558 -3.413 40.196 1.00 84.00 268 THR A N 1
ATOM 2092 C CA . THR A 1 268 ? -18.610 -3.198 41.291 1.00 84.00 268 THR A CA 1
ATOM 2093 C C . THR A 1 268 ? -19.277 -3.652 42.582 1.00 84.00 268 THR A C 1
ATOM 2095 O O . THR A 1 268 ? -20.332 -3.136 42.949 1.00 84.00 268 THR A O 1
ATOM 2098 N N . GLU A 1 269 ? -18.702 -4.652 43.244 1.00 79.94 269 GLU A N 1
ATOM 2099 C CA . GLU A 1 269 ? -19.163 -5.130 44.547 1.00 79.94 269 GLU A CA 1
ATOM 2100 C C . GLU A 1 269 ? -18.192 -4.640 45.622 1.00 79.94 269 GLU A C 1
ATOM 2102 O O . GLU A 1 269 ? -17.031 -5.041 45.651 1.00 79.94 269 GLU A O 1
ATOM 2107 N N . GLU A 1 270 ? -18.667 -3.754 46.496 1.00 75.50 270 GLU A N 1
ATOM 2108 C CA . GLU A 1 270 ? -17.930 -3.325 47.681 1.00 75.50 270 GLU A CA 1
ATOM 2109 C C . GLU A 1 270 ? -18.486 -4.082 48.887 1.00 75.50 270 GLU A C 1
ATOM 2111 O O . GLU A 1 270 ? -19.603 -3.840 49.350 1.00 75.50 270 GLU A O 1
ATOM 2116 N N . LYS A 1 271 ? -17.722 -5.067 49.358 1.00 76.25 271 LYS A N 1
ATOM 2117 C CA . LYS A 1 271 ? -18.087 -5.879 50.514 1.00 76.25 271 LYS A CA 1
ATOM 2118 C C . LYS A 1 271 ? -17.437 -5.285 51.759 1.00 76.25 271 LYS A C 1
ATOM 2120 O O . LYS A 1 271 ? -16.228 -5.399 51.933 1.00 76.25 271 LYS A O 1
ATOM 2125 N N . PHE A 1 272 ? -18.244 -4.681 52.627 1.00 72.19 272 PHE A N 1
ATOM 2126 C CA . PHE A 1 272 ? -17.813 -4.284 53.965 1.00 72.19 272 PHE A CA 1
ATOM 2127 C C . PHE A 1 272 ? -17.974 -5.463 54.919 1.00 72.19 272 PHE A C 1
ATOM 2129 O O . PHE A 1 272 ? -19.059 -6.034 55.027 1.00 72.19 272 PHE A O 1
ATOM 2136 N N . ASP A 1 273 ? -16.888 -5.834 55.585 1.00 78.56 273 ASP A N 1
ATOM 2137 C CA . ASP A 1 273 ? -16.894 -6.821 56.655 1.00 78.56 273 ASP A CA 1
ATOM 2138 C C . ASP A 1 273 ? -17.164 -6.100 57.994 1.00 78.56 273 ASP A C 1
ATOM 2140 O O . ASP A 1 273 ? -16.336 -5.295 58.424 1.00 78.56 273 ASP A O 1
ATOM 2144 N N . PRO A 1 274 ? -18.336 -6.303 58.626 1.00 73.62 274 PRO A N 1
ATOM 2145 C CA . PRO A 1 274 ? -18.681 -5.655 59.890 1.00 73.62 274 PRO A CA 1
ATOM 2146 C C . PRO A 1 274 ? -17.946 -6.253 61.102 1.00 73.62 274 PRO A C 1
ATOM 2148 O O . PRO A 1 274 ? -17.961 -5.630 62.164 1.00 73.62 274 PRO A O 1
ATOM 2151 N N . ASP A 1 275 ? -17.309 -7.423 60.961 1.00 69.88 275 ASP A N 1
ATOM 2152 C CA . ASP A 1 275 ? -16.647 -8.134 62.063 1.00 69.88 275 ASP A CA 1
ATOM 2153 C C . ASP A 1 275 ? -15.148 -7.807 62.165 1.00 69.88 275 ASP A C 1
ATOM 2155 O O . ASP A 1 275 ? -14.518 -8.045 63.202 1.00 69.88 275 ASP A O 1
ATOM 2159 N N . THR A 1 276 ? -14.557 -7.205 61.126 1.00 62.53 276 THR A N 1
ATOM 2160 C CA . THR A 1 276 ? -13.206 -6.643 61.212 1.00 62.53 276 THR A CA 1
ATOM 2161 C C . THR A 1 276 ? -13.254 -5.298 61.929 1.00 62.53 276 THR A C 1
ATOM 2163 O O . THR A 1 276 ? -13.416 -4.225 61.350 1.00 62.53 276 THR A O 1
ATOM 2166 N N . ILE A 1 277 ? -13.077 -5.361 63.247 1.00 65.88 277 ILE A N 1
ATOM 2167 C CA . ILE A 1 277 ? -12.886 -4.190 64.100 1.00 65.88 277 ILE A CA 1
ATOM 2168 C C . ILE A 1 277 ? -11.522 -3.574 63.753 1.00 65.88 277 ILE A C 1
ATOM 2170 O O . ILE A 1 277 ? -10.494 -3.913 64.336 1.00 65.88 277 ILE A O 1
ATOM 2174 N N . ALA A 1 278 ? -11.485 -2.682 62.766 1.00 65.88 278 ALA A N 1
ATOM 2175 C CA . ALA A 1 278 ? -10.325 -1.836 62.531 1.00 65.88 278 ALA A CA 1
ATOM 2176 C C . ALA A 1 278 ? -10.268 -0.802 63.664 1.00 65.88 278 ALA A C 1
ATOM 2178 O O . ALA A 1 278 ? -11.003 0.190 63.666 1.00 65.88 278 ALA A O 1
ATOM 2179 N N . VAL A 1 279 ? -9.437 -1.061 64.673 1.00 63.75 279 VAL A N 1
ATOM 2180 C CA . VAL A 1 279 ? -9.213 -0.126 65.777 1.00 63.75 279 VAL A CA 1
ATOM 2181 C C . VAL A 1 279 ? -8.518 1.111 65.209 1.00 63.75 279 VAL A C 1
ATOM 2183 O O . VAL A 1 279 ? -7.319 1.099 64.978 1.00 63.75 279 VAL A O 1
ATOM 2186 N N . LYS A 1 280 ? -9.272 2.184 64.948 1.00 66.25 280 LYS A N 1
ATOM 2187 C CA . LYS A 1 280 ? -8.700 3.466 64.494 1.00 66.25 280 LYS A CA 1
ATOM 2188 C C . LYS A 1 280 ? -7.954 4.200 65.607 1.00 66.25 280 LYS A C 1
ATOM 2190 O O . LYS A 1 280 ? -7.018 4.940 65.332 1.00 66.25 280 LYS A O 1
ATOM 2195 N N . ASN A 1 281 ? -8.418 4.053 66.846 1.00 62.41 281 ASN A N 1
ATOM 2196 C CA . ASN A 1 281 ? -7.880 4.773 67.990 1.00 62.41 281 ASN A CA 1
ATOM 2197 C C . ASN A 1 281 ? -8.103 3.949 69.265 1.00 62.41 281 ASN A C 1
ATOM 2199 O O . ASN A 1 281 ? -9.249 3.650 69.610 1.00 62.41 281 ASN A O 1
ATOM 2203 N N . GLU A 1 282 ? -7.024 3.558 69.941 1.00 72.56 282 GLU A N 1
ATOM 2204 C CA . GLU A 1 282 ? -7.073 2.827 71.208 1.00 72.56 282 GLU A CA 1
ATOM 2205 C C . GLU A 1 282 ? -6.577 3.733 72.341 1.00 72.56 282 GLU A C 1
ATOM 2207 O O . GLU A 1 282 ? -5.409 4.124 72.377 1.00 72.56 282 GLU A O 1
ATOM 2212 N N . GLN A 1 283 ? -7.461 4.065 73.289 1.00 72.75 283 GLN A N 1
ATOM 2213 C CA . GLN A 1 283 ? -7.099 4.809 74.497 1.00 72.75 283 GLN A CA 1
ATOM 2214 C C . GLN A 1 283 ? -7.085 3.865 75.701 1.00 72.75 283 GLN A C 1
ATOM 2216 O O . GLN A 1 283 ? -8.131 3.529 76.262 1.00 72.75 283 GLN A O 1
ATOM 2221 N N . ARG A 1 284 ? -5.888 3.464 76.140 1.00 72.75 284 ARG A N 1
ATOM 2222 C CA . ARG A 1 284 ? -5.712 2.585 77.301 1.00 72.75 284 ARG A CA 1
ATOM 2223 C C . ARG A 1 284 ? -5.344 3.411 78.530 1.00 72.75 284 ARG A C 1
ATOM 2225 O O . ARG A 1 284 ? -4.296 4.050 78.579 1.00 72.75 284 ARG A O 1
ATOM 2232 N N . THR A 1 285 ? -6.212 3.392 79.542 1.00 71.50 285 THR A N 1
ATOM 2233 C CA . THR A 1 285 ? -5.939 4.005 80.853 1.00 71.50 285 THR A CA 1
ATOM 2234 C C . THR A 1 285 ? -5.729 2.902 81.884 1.00 71.50 285 THR A C 1
ATOM 2236 O O . THR A 1 285 ? -6.641 2.117 82.134 1.00 71.50 285 THR A O 1
ATOM 2239 N N . GLN A 1 286 ? -4.545 2.846 82.495 1.00 64.06 286 GLN A N 1
ATOM 2240 C CA . GLN A 1 286 ? -4.301 2.039 83.691 1.00 64.06 286 GLN A CA 1
ATOM 2241 C C . GLN A 1 286 ? -4.041 2.955 84.884 1.00 64.06 286 GLN A C 1
ATOM 2243 O O . GLN A 1 286 ? -3.194 3.849 84.838 1.00 64.06 286 GLN A O 1
ATOM 2248 N N . GLU A 1 287 ? -4.781 2.709 85.961 1.00 66.00 287 GLU A N 1
ATOM 2249 C CA . GLU A 1 287 ? -4.611 3.367 87.248 1.00 66.00 287 GLU A CA 1
ATOM 2250 C C . GLU A 1 287 ? -4.284 2.297 88.285 1.00 66.00 287 GLU A C 1
ATOM 2252 O O . GLU A 1 287 ? -5.041 1.343 88.478 1.00 66.00 287 GLU A O 1
ATOM 2257 N N . LYS A 1 288 ? -3.120 2.426 88.924 1.00 58.34 288 LYS A N 1
ATOM 2258 C CA . LYS A 1 288 ? -2.701 1.534 90.004 1.00 58.34 288 LYS A CA 1
ATOM 2259 C C . LYS A 1 288 ? -2.549 2.365 91.268 1.00 58.34 288 LYS A C 1
ATOM 2261 O O . LYS A 1 288 ? -1.568 3.081 91.435 1.00 58.34 288 LYS A O 1
ATOM 2266 N N . SER A 1 289 ? -3.540 2.263 92.147 1.00 60.28 289 SER A N 1
ATOM 2267 C CA . SER A 1 289 ? -3.489 2.834 93.490 1.00 60.28 289 SER A CA 1
ATOM 2268 C C . SER A 1 289 ? -2.980 1.766 94.451 1.00 60.28 289 SER A C 1
ATOM 2270 O O . SER A 1 289 ? -3.594 0.707 94.590 1.00 60.28 289 SER A O 1
ATOM 2272 N N . ILE A 1 290 ? -1.830 2.008 95.078 1.00 59.66 290 ILE A N 1
ATOM 2273 C CA . ILE A 1 290 ? -1.305 1.149 96.142 1.00 59.66 290 ILE A CA 1
ATOM 2274 C C . ILE A 1 290 ? -1.361 1.966 97.430 1.00 59.66 290 ILE A C 1
ATOM 2276 O O . ILE A 1 290 ? -0.522 2.829 97.670 1.00 59.66 290 ILE A O 1
ATOM 2280 N N . GLY A 1 291 ? -2.376 1.694 98.247 1.00 57.12 291 GLY A N 1
ATOM 2281 C CA . GLY A 1 291 ? -2.549 2.297 99.563 1.00 57.12 291 GLY A CA 1
ATOM 2282 C C . GLY A 1 291 ? -3.406 1.403 100.452 1.00 57.12 291 GLY A C 1
ATOM 2283 O O . GLY A 1 291 ? -4.504 1.008 100.066 1.00 57.12 291 GLY A O 1
ATOM 2284 N N . ALA A 1 292 ? -2.890 1.067 101.635 1.00 56.53 292 ALA A N 1
ATOM 2285 C CA . ALA A 1 292 ? -3.639 0.367 102.670 1.00 56.53 292 ALA A CA 1
ATOM 2286 C C . ALA A 1 292 ? -4.668 1.331 103.278 1.00 56.53 292 ALA A C 1
ATOM 2288 O O . ALA A 1 292 ? -4.304 2.340 103.879 1.00 56.53 292 ALA A O 1
ATOM 2289 N N . SER A 1 293 ? -5.955 1.043 103.098 1.00 54.19 293 SER A N 1
ATOM 2290 C CA . SER A 1 293 ? -7.041 1.870 103.621 1.00 54.19 293 SER A CA 1
ATOM 2291 C C . SER A 1 293 ? -7.285 1.581 105.106 1.00 54.19 293 SER A C 1
ATOM 2293 O O . SER A 1 293 ? -7.929 0.589 105.450 1.00 54.19 293 SER A O 1
ATOM 2295 N N . THR A 1 294 ? -6.833 2.458 105.999 1.00 54.03 294 THR A N 1
ATOM 2296 C CA . THR A 1 294 ? -7.383 2.567 107.359 1.00 54.03 294 THR A CA 1
ATOM 2297 C C . THR A 1 294 ? -8.618 3.468 107.309 1.00 54.03 294 THR A C 1
ATOM 2299 O O . THR A 1 294 ? -8.522 4.688 107.220 1.00 54.03 294 THR A O 1
ATOM 2302 N N . GLY A 1 295 ? -9.799 2.844 107.287 1.00 54.28 295 GLY A N 1
ATOM 2303 C CA . GLY A 1 295 ? -11.090 3.526 107.174 1.00 54.28 295 GLY A CA 1
ATOM 2304 C C . GLY A 1 295 ? -11.469 4.302 108.438 1.00 54.28 295 GLY A C 1
ATOM 2305 O O . GLY A 1 295 ? -11.630 3.714 109.505 1.00 54.28 295 GLY A O 1
ATOM 2306 N N . GLY A 1 296 ? -11.643 5.618 108.303 1.00 58.06 296 GLY A N 1
ATOM 2307 C CA . GLY A 1 296 ? -12.348 6.458 109.273 1.00 58.06 296 GLY A CA 1
ATOM 2308 C C . GLY A 1 296 ? -13.861 6.433 109.029 1.00 58.06 296 GLY A C 1
ATOM 2309 O O . GLY A 1 296 ? -14.313 6.252 107.899 1.00 58.06 296 GLY A O 1
ATOM 2310 N N . VAL A 1 297 ? -14.647 6.583 110.097 1.00 59.72 297 VAL A N 1
ATOM 2311 C CA . VAL A 1 297 ? -16.114 6.449 110.081 1.00 59.72 297 VAL A CA 1
ATOM 2312 C C . VAL A 1 297 ? -16.754 7.604 109.284 1.00 59.72 297 VAL A C 1
ATOM 2314 O O . VAL A 1 297 ? -16.485 8.762 109.609 1.00 59.72 297 VAL A O 1
ATOM 2317 N N . PRO A 1 298 ? -17.597 7.344 108.264 1.00 53.81 298 PRO A N 1
ATOM 2318 C CA . PRO A 1 298 ? -18.237 8.398 107.475 1.00 53.81 298 PRO A CA 1
ATOM 2319 C C . PRO A 1 298 ? -19.207 9.228 108.326 1.00 53.81 298 PRO A C 1
ATOM 2321 O O . PRO A 1 298 ? -20.131 8.687 108.930 1.00 53.81 298 PRO A O 1
ATOM 2324 N N . GLY A 1 299 ? -19.022 10.549 108.350 1.00 57.41 299 GLY A N 1
ATOM 2325 C CA . GLY A 1 299 ? -19.904 11.496 109.030 1.00 57.41 299 GLY A CA 1
ATOM 2326 C C . GLY A 1 299 ? -20.081 12.775 108.215 1.00 57.41 299 GLY A C 1
ATOM 2327 O O . GLY A 1 299 ? -19.204 13.171 107.450 1.00 57.41 299 GLY A O 1
ATOM 2328 N N . VAL A 1 300 ? -21.230 13.431 108.387 1.00 59.53 300 VAL A N 1
ATOM 2329 C CA . VAL A 1 300 ? -21.713 14.575 107.584 1.00 59.53 300 VAL A CA 1
ATOM 2330 C C . VAL A 1 300 ? -20.778 15.795 107.531 1.00 59.53 300 VAL A C 1
ATOM 2332 O O . VAL A 1 300 ? -20.938 16.637 106.654 1.00 59.53 300 VAL A O 1
ATOM 2335 N N . LEU A 1 301 ? -19.776 15.879 108.412 1.00 57.22 301 LEU A N 1
ATOM 2336 C CA . LEU A 1 301 ? -18.790 16.966 108.432 1.00 57.22 301 LEU A CA 1
ATOM 2337 C C . LEU A 1 301 ? -17.632 16.776 107.430 1.00 57.22 301 LEU A C 1
ATOM 2339 O O . LEU A 1 301 ? -16.933 17.737 107.134 1.00 57.22 301 LEU A O 1
ATOM 2343 N N . SER A 1 302 ? -17.422 15.576 106.875 1.00 59.41 302 SER A N 1
ATOM 2344 C CA . SER A 1 302 ? -16.293 15.302 105.964 1.00 59.41 302 SER A CA 1
ATOM 2345 C C . SER A 1 302 ? -16.553 15.657 104.494 1.00 59.41 302 SER A C 1
ATOM 2347 O O . SER A 1 302 ? -15.627 15.582 103.693 1.00 59.41 302 SER A O 1
ATOM 2349 N N . ASN A 1 303 ? -17.781 16.035 104.122 1.00 56.09 303 ASN A N 1
ATOM 2350 C CA . ASN A 1 303 ? -18.164 16.298 102.726 1.00 56.09 303 ASN A CA 1
ATOM 2351 C C . ASN A 1 303 ? -18.719 17.717 102.501 1.00 56.09 303 ASN A C 1
ATOM 2353 O O . ASN A 1 303 ? -19.509 17.939 101.584 1.00 56.09 303 ASN A O 1
ATOM 2357 N N . GLN A 1 304 ? -18.345 18.679 103.354 1.00 57.81 304 GLN A N 1
ATOM 2358 C CA . GLN A 1 304 ? -18.748 20.076 103.196 1.00 57.81 304 GLN A CA 1
ATOM 2359 C C . GLN A 1 304 ? -17.629 20.874 102.497 1.00 57.81 304 GLN A C 1
ATOM 2361 O O . GLN A 1 304 ? -16.501 20.901 102.995 1.00 57.81 304 GLN A O 1
ATOM 2366 N N . PRO A 1 305 ? -17.893 21.509 101.338 1.00 51.97 305 PRO A N 1
ATOM 2367 C CA . PRO A 1 305 ? -16.869 22.241 100.599 1.00 51.97 305 PRO A CA 1
ATOM 2368 C C . PRO A 1 305 ? -16.369 23.443 101.411 1.00 51.97 305 PRO A C 1
ATOM 2370 O O . PRO A 1 305 ? -17.168 24.282 101.819 1.00 51.97 305 PRO A O 1
ATOM 2373 N N . GLY A 1 306 ? -15.052 23.550 101.615 1.00 61.94 306 GLY A N 1
ATOM 2374 C CA . GLY A 1 306 ? -14.420 24.767 102.142 1.00 61.94 306 GLY A CA 1
ATOM 2375 C C . GLY A 1 306 ? -13.823 24.699 103.551 1.00 61.94 306 GLY A C 1
ATOM 2376 O O . GLY A 1 306 ? -13.362 25.729 104.035 1.00 61.94 306 GLY A O 1
ATOM 2377 N N . GLN A 1 307 ? -13.764 23.532 104.203 1.00 51.00 307 GLN A N 1
ATOM 2378 C CA . GLN A 1 307 ? -12.965 23.364 105.426 1.00 51.00 307 GLN A CA 1
ATOM 2379 C C . GLN A 1 307 ? -11.889 22.290 105.250 1.00 51.00 307 GLN A C 1
ATOM 2381 O O . GLN A 1 307 ? -1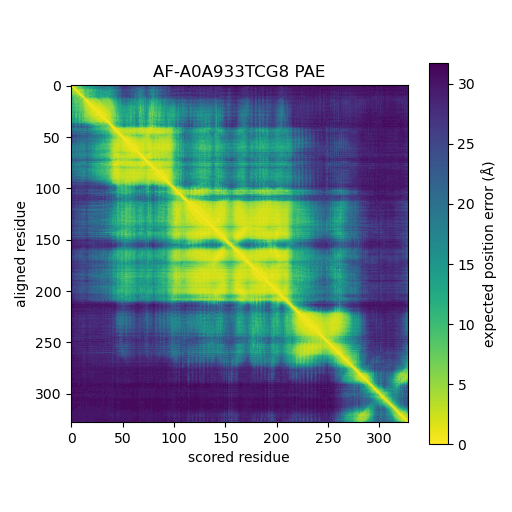2.181 21.118 105.030 1.00 51.00 307 GLN A O 1
ATOM 2386 N N . GLN A 1 308 ? -10.628 22.718 105.341 1.00 51.62 308 GLN A N 1
ATOM 2387 C CA . GLN A 1 308 ? -9.453 21.849 105.331 1.00 51.62 308 GLN A CA 1
ATOM 2388 C C . GLN A 1 308 ? -9.389 21.077 106.665 1.00 51.62 308 GLN A C 1
ATOM 2390 O O . GLN A 1 308 ? -9.277 21.716 107.715 1.00 51.62 308 GLN A O 1
ATOM 2395 N N . PRO A 1 309 ? -9.422 19.733 106.675 1.00 47.31 309 PRO A N 1
ATOM 2396 C CA . PRO A 1 309 ? -9.125 18.968 107.879 1.00 47.31 309 PRO A CA 1
ATOM 2397 C C . PRO A 1 309 ? -7.660 19.178 108.281 1.00 47.31 309 PRO A C 1
ATOM 2399 O O . PRO A 1 309 ? -6.777 19.271 107.424 1.00 47.31 309 PRO A O 1
ATOM 2402 N N . ALA A 1 310 ? -7.398 19.236 109.586 1.00 43.84 310 ALA A N 1
ATOM 2403 C CA . ALA A 1 310 ? -6.048 19.286 110.133 1.00 43.84 310 ALA A CA 1
ATOM 2404 C C . ALA A 1 310 ? -5.215 18.093 109.622 1.00 43.84 310 ALA A C 1
ATOM 2406 O O . ALA A 1 310 ? -5.589 16.938 109.823 1.00 43.84 310 ALA A O 1
ATOM 2407 N N . GLN A 1 311 ? -4.090 18.377 108.957 1.00 43.62 311 GLN A N 1
ATOM 2408 C CA . GLN A 1 311 ? -3.145 17.358 108.500 1.00 43.62 311 GLN A CA 1
ATOM 2409 C C . GLN A 1 311 ? -2.340 16.828 109.691 1.00 43.62 311 GLN A C 1
ATOM 2411 O O . GLN A 1 311 ? -1.373 17.445 110.135 1.00 43.62 311 GLN A O 1
ATOM 2416 N N . THR A 1 312 ? -2.730 15.663 110.198 1.00 38.81 312 THR A N 1
ATOM 2417 C CA . THR A 1 312 ? -1.824 14.738 110.880 1.00 38.81 312 THR A CA 1
ATOM 2418 C C . THR A 1 312 ? -1.038 13.959 109.825 1.00 38.81 312 THR A C 1
ATOM 2420 O O . THR A 1 312 ? -1.589 13.521 108.817 1.00 38.81 312 THR A O 1
ATOM 2423 N N . GLY A 1 313 ? 0.276 13.840 110.031 1.00 45.59 313 GLY A N 1
ATOM 2424 C CA . GLY A 1 313 ? 1.201 13.230 109.080 1.00 45.59 313 GLY A CA 1
ATOM 2425 C C . GLY A 1 313 ? 0.818 11.798 108.705 1.00 45.59 313 GLY A C 1
ATOM 2426 O O . GLY A 1 313 ? 0.754 10.915 109.556 1.00 45.59 313 GLY A O 1
ATOM 2427 N N . GLY A 1 314 ? 0.610 11.580 107.410 1.00 40.88 314 GLY A N 1
ATOM 2428 C CA . GLY A 1 314 ? 0.393 10.281 106.792 1.00 40.88 314 GLY A CA 1
ATOM 2429 C C . GLY A 1 314 ? 0.660 10.409 105.297 1.00 40.88 314 GLY A C 1
ATOM 2430 O O . GLY A 1 314 ? 0.091 11.274 104.640 1.00 40.88 314 GLY A O 1
ATOM 2431 N N . SER A 1 315 ? 1.589 9.600 104.794 1.00 47.72 315 SER A N 1
ATOM 2432 C CA . SER A 1 315 ? 2.084 9.573 103.414 1.00 47.72 315 SER A CA 1
ATOM 2433 C C . SER A 1 315 ? 0.974 9.682 102.363 1.00 47.72 315 SER A C 1
ATOM 2435 O O . SER A 1 315 ? 0.063 8.853 102.343 1.00 47.72 315 SER A O 1
ATOM 2437 N N . SER A 1 316 ? 1.091 10.658 101.458 1.00 50.38 316 SER A N 1
ATOM 2438 C CA . SER A 1 316 ? 0.234 10.788 100.277 1.00 50.38 316 SER A CA 1
ATOM 2439 C C . SER A 1 316 ? 0.242 9.486 99.464 1.00 50.38 316 SER A C 1
ATOM 2441 O O . SER A 1 316 ? 1.330 8.998 99.143 1.00 50.38 316 SER A O 1
ATOM 2443 N N . PRO A 1 317 ? -0.919 8.910 99.100 1.00 53.69 317 PRO A N 1
ATOM 2444 C CA . PRO A 1 317 ? -0.943 7.766 98.204 1.00 53.69 317 PRO A CA 1
ATOM 2445 C C . PRO A 1 317 ? -0.400 8.198 96.839 1.00 53.69 317 PRO A C 1
ATOM 2447 O O . PRO A 1 317 ? -0.885 9.153 96.229 1.00 53.69 317 PRO A O 1
ATOM 2450 N N . LEU A 1 318 ? 0.634 7.503 96.371 1.00 52.72 318 LEU A N 1
ATOM 2451 C CA . LEU A 1 318 ? 1.193 7.711 95.043 1.00 52.72 318 LEU A CA 1
ATOM 2452 C C . LEU A 1 318 ? 0.218 7.086 94.032 1.00 52.72 318 LEU A C 1
ATOM 2454 O O . LEU A 1 318 ? 0.229 5.874 93.824 1.00 52.72 318 LEU A O 1
ATOM 2458 N N . SER A 1 319 ? -0.670 7.891 93.444 1.00 57.84 319 SER A N 1
ATOM 2459 C CA . SER A 1 319 ? -1.458 7.450 92.290 1.00 57.84 319 SER A CA 1
ATOM 2460 C C . SER A 1 319 ? -0.622 7.648 91.033 1.00 57.84 319 SER A C 1
ATOM 2462 O O . SER A 1 319 ? -0.268 8.774 90.680 1.00 57.84 319 SER A O 1
ATOM 2464 N N . GLN A 1 320 ? -0.277 6.546 90.370 1.00 62.78 320 GLN A N 1
ATOM 2465 C CA 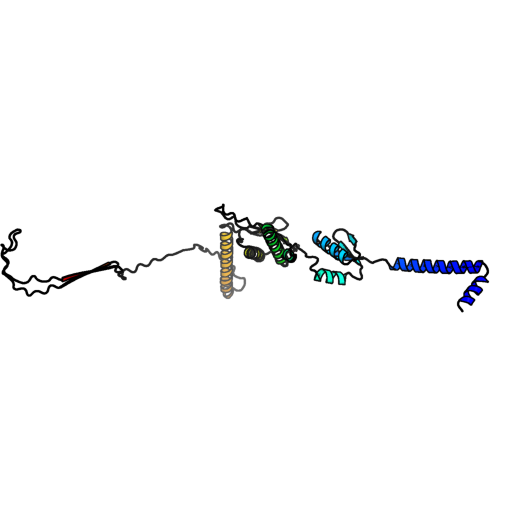. GLN A 1 320 ? 0.358 6.584 89.061 1.00 62.78 320 GLN A CA 1
ATOM 2466 C C . GLN A 1 320 ? -0.701 6.253 88.010 1.00 62.78 320 GLN A C 1
ATOM 2468 O O . GLN A 1 320 ? -1.148 5.111 87.884 1.00 62.78 320 GLN A O 1
ATOM 2473 N N . ARG A 1 321 ? -1.116 7.283 87.269 1.00 68.31 321 ARG A N 1
ATOM 2474 C CA . ARG A 1 321 ? -1.991 7.157 86.104 1.00 68.31 321 ARG A CA 1
ATOM 2475 C C . ARG A 1 321 ? -1.125 7.147 84.853 1.00 68.31 321 ARG A C 1
ATOM 2477 O O . ARG A 1 321 ? -0.429 8.123 84.583 1.00 68.31 321 ARG A O 1
ATOM 2484 N N . GLN A 1 322 ? -1.193 6.068 84.082 1.00 63.56 322 GLN A N 1
ATOM 2485 C CA . GLN A 1 322 ? -0.555 5.989 82.773 1.00 63.56 322 GLN A CA 1
ATOM 2486 C C . GLN A 1 322 ? -1.652 5.926 81.711 1.00 63.56 322 GLN A C 1
ATOM 2488 O O . GLN A 1 322 ? -2.564 5.099 81.777 1.00 63.56 322 GLN A O 1
ATOM 2493 N N . SER A 1 323 ? -1.620 6.877 80.783 1.00 66.94 323 SER A N 1
ATOM 2494 C CA . SER A 1 323 ? -2.540 6.946 79.649 1.00 66.94 323 SER A CA 1
ATOM 2495 C C . SER A 1 323 ? -1.717 6.813 78.380 1.00 66.94 323 SER A C 1
ATOM 2497 O O . SER A 1 323 ? -0.820 7.620 78.148 1.00 66.94 323 SER A O 1
ATOM 2499 N N . GLU A 1 324 ? -2.011 5.783 77.597 1.00 66.25 324 GLU A N 1
ATOM 2500 C CA . GLU A 1 324 ? -1.384 5.541 76.303 1.00 66.25 324 GLU A CA 1
ATOM 2501 C C . GLU A 1 324 ? -2.448 5.672 75.215 1.00 66.25 324 GLU A C 1
ATOM 2503 O O . GLU A 1 324 ? -3.588 5.223 75.380 1.00 66.25 324 GLU A O 1
ATOM 2508 N N . ASN A 1 325 ? -2.084 6.359 74.138 1.00 68.25 325 ASN A N 1
ATOM 2509 C CA . ASN A 1 325 ? -2.948 6.614 72.998 1.00 68.25 325 ASN A CA 1
ATOM 2510 C C . ASN A 1 325 ? -2.233 6.073 71.759 1.00 68.25 325 ASN A C 1
ATOM 2512 O O . ASN A 1 325 ? -1.165 6.579 71.403 1.00 68.25 325 ASN A O 1
ATOM 2516 N N . ILE A 1 326 ? -2.783 5.015 71.166 1.00 61.41 326 ILE A N 1
ATOM 2517 C CA . ILE A 1 326 ? -2.206 4.335 70.006 1.00 61.41 326 ILE A CA 1
ATOM 2518 C C . ILE A 1 326 ? -3.140 4.577 68.818 1.00 61.41 326 ILE A C 1
ATOM 2520 O O . ILE A 1 326 ? -4.300 4.160 68.831 1.00 61.41 326 ILE A O 1
ATOM 2524 N N . ASN A 1 327 ? -2.618 5.263 67.800 1.00 66.12 327 ASN A N 1
ATOM 2525 C CA . ASN A 1 327 ? -3.284 5.451 66.512 1.00 66.12 327 ASN A CA 1
ATOM 2526 C C . ASN A 1 327 ? -2.686 4.446 65.517 1.00 66.12 327 ASN A C 1
ATOM 2528 O O . ASN A 1 327 ? -1.458 4.351 65.436 1.00 66.12 327 ASN A O 1
ATOM 2532 N N . TYR A 1 328 ? -3.540 3.718 64.796 1.00 59.41 328 TYR A N 1
ATOM 2533 C CA . TYR A 1 328 ? -3.153 2.727 63.783 1.00 59.41 328 TYR A CA 1
ATOM 2534 C C . TYR A 1 328 ? -3.325 3.276 62.365 1.00 59.41 328 TYR A C 1
ATOM 2536 O O . TYR A 1 328 ? -4.304 4.027 62.134 1.00 59.41 328 TYR A O 1
#

Secondary structure (DSSP, 8-state):
-HHHHHHHHHTS-HHHHHHHHHHHHHHHHHHHHHHHHTT---EEEEESS--HHHHHHHHHHHHHTT---EEETTEEEEEGGGHHHHHHHHHHTT-S--SS--GGGGSS--TT--HHHHHHHHHHHHHHHHHHHHHTSTTEEEEEEEEE-----TT-SS-PPPEEEEEEEEPTT----HHHHHHHHHHHHHHSTT--GGGEEEEETTS-B-S----TTHHHHHHHHHHHHHHHHHHHHHHHHHHHHHH-TTS----------------------SS----SEEEEEEEEE-----PPPP-GGGG-TT-PPP--------EEEEEEEEE-

Mean predicted aligned error: 18.98 Å

pLDDT: mean 80.0, std 13.95, range [38.81, 95.5]

Foldseek 3Di:
DVVVVVVVLVPDDPVVVVVVVVVVVVVVVVVVVVVVVVPPQDKDWLDAPDDPVLQVVLVVVCVVVVFDWDDDPRTIIGGPVCSVVSNVVCVVVCGPVPAAAACVVVVPDDPPDDPVRVVVNNQRNLQRVLQVVLCVPPFFVGKGKDKDQDDDDPPDPDHDAIAMEMETETDPPDDDDPVSVVVSLVVSQVSDPRRDSLRYWYAYPVRDTPDDRCPPPVVVVVVVVVVQVVVFVVVQVVVQVVVCVPQNHPRDHDGDGDDDDPDDDDDDDDDDDPPPPPCQKDKDKDKDWDDDDPDDDDDPVVPDPDDDPDDDDDDDTDIDIDIDMDGD